Protein AF-A0A1W1BY67-F1 (afdb_monomer)

Mean predicted aligned error: 5.13 Å

Radius of gyration: 19.74 Å;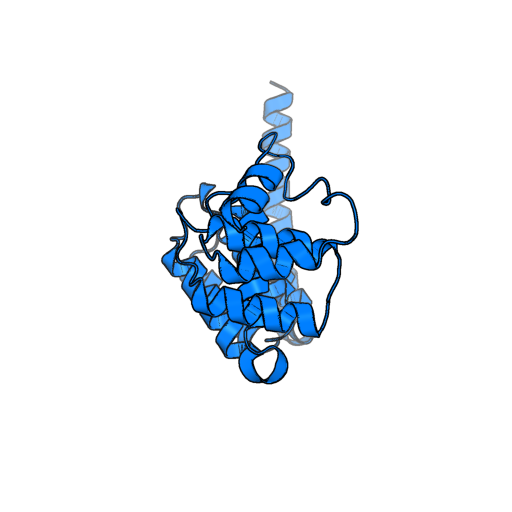 Cα contacts (8 Å, |Δi|>4): 201; chains: 1; bounding box: 55×32×52 Å

Foldseek 3Di:
DVVVVVVVVVLVVLLVVLVVVVVVLVVCVVPPVLDLVSLLSVLVSCQSVVPAPVVNVVSLVVSCVNCLPPLSSLLSNLLSQACVVVRHALVRLVVSLVSSCVSCCVPQNLLSSLVSLLSCCVRHQPLNSVPRHPRDVVSNVVNLVSCCVVPVDLVSLLSQLSVCLSNVVLASVQVSVVVNPDDRPCPPQVPDVCPNVVSVVSSD

Organism: NCBI:txid652676

Secondary structure (DSSP, 8-state):
-HHHHHHHHHHHHHHHHHHHHHHHHHHTHHHHTTSHHHHHHHHHHHHHTT--HHHHHHHHHHHHHH-TT-THHHHHHHHHS-GGGS-S-HHHHHHHHHHHHHHHHHHHTTHHHHHHHHHHIIIIIGGGTTTSS---HHHHHHHHHHHHHH---HHHHHHHHHHHHHTT-HHHHHHHHHT--SSPPHHHHTTSTTHHHHHHHHH-

pLDDT: mean 91.55, std 10.23, range [54.16, 98.75]

Nearest PDB structures (foldseek):
  4wnd-assembly1_A  TM=4.606E-01  e=2.952E+00  Homo sapiens
  4wne-assembly1_A  TM=4.833E-01  e=4.053E+00  Homo sapiens
  3sf4-assembly3_C  TM=5.138E-01  e=6.375E+00  Homo sapiens
  6hc2-assembly4_S  TM=4.078E-01  e=3.702E+00  Homo sapiens
  6zqd-assembly1_UF  TM=4.049E-01  e=9.583E+00  Saccharomyces cerevisiae S288C

Solvent-accessible surface area (backbone atoms only — not comparable to full-atom values): 11251 Å² total; per-residue (Å²): 112,71,67,60,57,54,52,53,56,52,53,54,49,49,56,49,52,49,49,53,51,48,53,54,54,59,75,43,34,90,69,46,60,80,38,71,61,44,50,34,51,50,38,52,40,37,46,78,69,63,55,53,67,69,64,48,48,54,53,50,52,53,39,43,73,75,40,46,81,50,61,62,47,61,54,34,49,52,68,52,50,44,54,94,72,72,75,48,53,50,66,57,54,39,52,52,38,51,50,44,23,65,60,27,34,91,83,42,48,34,20,51,34,23,53,48,51,52,51,40,20,73,76,69,38,46,96,35,37,80,74,74,46,62,73,55,62,78,53,31,53,51,3,47,53,50,38,40,73,79,49,74,40,71,67,52,39,48,46,51,21,51,50,23,45,70,67,66,36,46,66,60,19,37,55,34,53,71,69,58,90,60,83,76,55,68,71,78,46,63,89,41,94,55,50,56,60,50,44,54,64,69,33,106

Sequence (204 aa):
MLELTSAVNRLENFHKYMNEAYIYLKKHKEILDTHPMWYRLMLDISKGQKWDKKRFFSLLDEAILKYPYFEPIYYGALFHMHPKSASFSHAEIEIVAQKALKATKDKMNNSMYAKFYWVASQAIYKEKLFLDSNVKWEIMRKGIDDVLKDFPSQRNINYFAYYSCLAKDKNKTKELLSMIIKEPSKYPWIKNDNFYTKCVNWSK

Structure (mmCIF, N/CA/C/O backbone):
data_AF-A0A1W1BY67-F1
#
_entry.id   AF-A0A1W1BY67-F1
#
loop_
_atom_site.group_PDB
_atom_site.id
_atom_site.type_symbol
_atom_site.label_atom_id
_atom_site.label_alt_id
_atom_site.label_comp_id
_atom_site.label_asym_id
_atom_site.label_entity_id
_atom_site.label_seq_id
_atom_site.pdbx_PDB_ins_code
_atom_site.Cartn_x
_atom_site.Cartn_y
_atom_site.Cartn_z
_atom_site.occupancy
_atom_site.B_iso_or_equiv
_atom_site.auth_seq_id
_atom_site.auth_comp_id
_atom_site.auth_asym_id
_atom_site.auth_atom_id
_atom_site.pdbx_PDB_model_num
ATOM 1 N N . MET A 1 1 ? 38.109 17.049 0.863 1.00 57.06 1 MET A N 1
ATOM 2 C CA . MET A 1 1 ? 38.298 16.872 -0.598 1.00 57.06 1 MET A CA 1
ATOM 3 C C . MET A 1 1 ? 38.093 15.414 -1.024 1.00 57.06 1 MET A C 1
ATOM 5 O O . MET A 1 1 ? 37.245 15.185 -1.868 1.00 57.06 1 MET A O 1
ATOM 9 N N . LEU A 1 2 ? 38.746 14.431 -0.382 1.00 61.28 2 LEU A N 1
ATOM 10 C CA . LEU A 1 2 ? 38.593 12.986 -0.668 1.00 61.28 2 LEU A CA 1
ATOM 11 C C . LEU A 1 2 ? 37.154 12.432 -0.540 1.00 61.28 2 LEU A C 1
ATOM 13 O O . LEU A 1 2 ? 36.718 11.642 -1.376 1.00 61.28 2 LEU A O 1
ATOM 17 N N . GLU A 1 3 ? 36.384 12.860 0.465 1.00 61.84 3 GLU A N 1
ATOM 18 C CA . GLU A 1 3 ? 35.010 12.364 0.667 1.00 61.84 3 GLU A CA 1
ATOM 19 C C . GLU A 1 3 ? 34.036 12.806 -0.435 1.00 61.84 3 GLU A C 1
ATOM 21 O O . GLU A 1 3 ? 33.197 12.010 -0.866 1.00 61.84 3 GLU A O 1
ATOM 26 N N . LEU A 1 4 ? 34.194 14.035 -0.941 1.00 63.03 4 LEU A N 1
ATOM 27 C CA . LEU A 1 4 ? 33.384 14.591 -2.029 1.00 63.03 4 LEU A CA 1
ATOM 28 C C . LEU A 1 4 ? 33.652 13.851 -3.345 1.00 63.03 4 LEU A C 1
ATOM 30 O O . LEU A 1 4 ? 32.704 13.445 -4.013 1.00 63.03 4 LEU A O 1
ATOM 34 N N . THR A 1 5 ? 34.919 13.566 -3.662 1.00 67.00 5 THR A N 1
ATOM 35 C CA . THR A 1 5 ? 35.296 12.758 -4.834 1.00 67.00 5 THR A CA 1
ATOM 36 C C . THR A 1 5 ? 34.724 11.339 -4.746 1.00 67.00 5 THR A C 1
ATOM 38 O O . THR A 1 5 ? 34.221 10.803 -5.730 1.00 67.00 5 THR A O 1
ATOM 41 N N . SER A 1 6 ? 34.704 10.739 -3.547 1.00 75.44 6 SER A N 1
ATOM 42 C CA . SER A 1 6 ? 34.107 9.411 -3.344 1.00 75.44 6 SER A CA 1
ATOM 43 C C . SER A 1 6 ? 32.586 9.394 -3.562 1.00 75.44 6 SER A C 1
ATOM 45 O O . SER A 1 6 ? 32.045 8.413 -4.070 1.00 75.44 6 SER A O 1
ATOM 47 N N . ALA A 1 7 ? 31.881 10.464 -3.176 1.00 72.38 7 ALA A N 1
ATOM 48 C CA . ALA A 1 7 ? 30.429 10.565 -3.301 1.00 72.38 7 ALA A CA 1
ATOM 49 C C . ALA A 1 7 ? 29.989 10.789 -4.752 1.00 72.38 7 ALA A C 1
ATOM 51 O O . ALA A 1 7 ? 29.024 10.164 -5.194 1.00 72.38 7 ALA A O 1
ATOM 52 N N . VAL A 1 8 ? 30.728 11.616 -5.495 1.00 75.69 8 VAL A N 1
ATOM 53 C CA . VAL A 1 8 ? 30.507 11.845 -6.930 1.00 75.69 8 VAL A CA 1
ATOM 54 C C . VAL A 1 8 ? 30.692 10.542 -7.713 1.00 75.69 8 VAL A C 1
ATOM 56 O O . VAL A 1 8 ? 29.765 10.116 -8.400 1.00 75.69 8 VAL A O 1
ATOM 59 N N . ASN A 1 9 ? 31.793 9.816 -7.482 1.00 83.00 9 ASN A N 1
ATOM 60 C CA . ASN A 1 9 ? 32.040 8.523 -8.134 1.00 83.00 9 ASN A CA 1
ATOM 61 C C . ASN A 1 9 ? 30.946 7.480 -7.826 1.00 83.00 9 ASN A C 1
ATOM 63 O O . ASN A 1 9 ? 30.607 6.656 -8.674 1.00 83.00 9 ASN A O 1
ATOM 67 N N . ARG A 1 10 ? 30.357 7.495 -6.619 1.00 87.12 10 ARG A N 1
ATOM 68 C CA . ARG A 1 10 ? 29.233 6.602 -6.275 1.00 87.12 10 ARG A CA 1
ATOM 69 C C . ARG A 1 10 ? 27.964 6.935 -7.058 1.00 87.12 10 ARG A C 1
ATOM 71 O O . ARG A 1 10 ? 27.277 6.015 -7.496 1.00 87.12 10 ARG A O 1
ATOM 78 N N . LEU A 1 11 ? 27.646 8.218 -7.230 1.00 86.12 11 LEU A N 1
ATOM 79 C CA . LEU A 1 11 ? 26.453 8.650 -7.959 1.00 86.12 11 LEU A CA 1
ATOM 80 C C . LEU A 1 11 ? 26.572 8.371 -9.465 1.00 86.12 11 LEU A C 1
ATOM 82 O O . LEU A 1 11 ? 25.621 7.889 -10.078 1.00 86.12 11 LEU A O 1
ATOM 86 N N . GLU A 1 12 ? 27.746 8.608 -10.046 1.00 89.25 12 GLU A N 1
ATOM 87 C CA . GLU A 1 12 ? 28.029 8.276 -11.446 1.00 89.25 12 GLU A CA 1
ATOM 88 C C . GLU A 1 12 ? 27.917 6.770 -11.700 1.00 89.25 12 GLU A C 1
ATOM 90 O O . GLU A 1 12 ? 27.212 6.347 -12.619 1.00 89.25 12 GLU A O 1
ATOM 95 N N . ASN A 1 13 ? 28.518 5.950 -10.832 1.00 92.44 13 ASN A N 1
ATOM 96 C CA . ASN A 1 13 ? 28.394 4.495 -10.908 1.00 92.44 13 ASN A CA 1
ATOM 97 C C . ASN A 1 13 ? 26.941 4.033 -10.759 1.00 92.44 13 ASN A C 1
ATOM 99 O O . ASN A 1 13 ? 26.499 3.157 -11.501 1.00 92.44 13 ASN A O 1
ATOM 103 N N . PHE A 1 14 ? 26.171 4.639 -9.849 1.00 91.19 14 PHE A N 1
ATOM 104 C CA . PHE A 1 14 ? 24.744 4.355 -9.726 1.00 91.19 14 PHE A CA 1
ATOM 105 C C . PHE A 1 14 ? 24.020 4.608 -11.054 1.00 91.19 14 PHE A C 1
ATOM 107 O O . PHE A 1 14 ? 23.371 3.706 -11.577 1.00 91.19 14 PHE A O 1
ATOM 114 N N . HIS A 1 15 ? 24.167 5.794 -11.647 1.00 91.31 15 HIS A N 1
ATOM 115 C CA . HIS A 1 15 ? 23.503 6.115 -12.911 1.00 91.31 15 HIS A CA 1
ATOM 116 C C . HIS A 1 15 ? 23.943 5.207 -14.063 1.00 91.31 15 HIS A C 1
ATOM 118 O O . HIS A 1 15 ? 23.091 4.761 -14.838 1.00 91.31 15 HIS A O 1
ATOM 124 N N . LYS A 1 16 ? 25.237 4.876 -14.136 1.00 94.12 16 LYS A N 1
ATOM 125 C CA . LYS A 1 16 ? 25.784 3.928 -15.109 1.00 94.12 16 LYS A CA 1
ATOM 126 C C . LYS A 1 16 ? 25.102 2.563 -15.000 1.00 94.12 16 LYS A C 1
ATOM 128 O O . LYS A 1 16 ? 24.497 2.113 -15.972 1.00 94.12 16 LYS A O 1
ATOM 133 N N . TYR A 1 17 ? 25.119 1.941 -13.821 1.00 94.62 17 TYR A N 1
ATOM 134 C CA . TYR A 1 17 ? 24.552 0.601 -13.642 1.00 94.62 17 TYR A CA 1
ATOM 135 C C . TYR A 1 17 ? 23.027 0.578 -13.788 1.00 94.62 17 TYR A C 1
ATOM 137 O O . TYR A 1 17 ? 22.479 -0.374 -14.342 1.00 94.62 17 TYR A O 1
ATOM 145 N N . MET A 1 18 ? 22.328 1.646 -13.385 1.00 94.19 18 MET A N 1
ATOM 146 C CA . MET A 1 18 ? 20.890 1.781 -13.647 1.00 94.19 18 MET A CA 1
ATOM 147 C C . MET A 1 18 ? 20.583 1.808 -15.151 1.00 94.19 18 MET A C 1
ATOM 149 O O . MET A 1 18 ? 19.581 1.240 -15.589 1.00 94.19 18 MET A O 1
ATOM 153 N N . ASN A 1 19 ? 21.427 2.463 -15.953 1.00 96.00 19 ASN A N 1
ATOM 154 C CA . ASN A 1 19 ? 21.269 2.507 -17.403 1.00 96.00 19 ASN A CA 1
ATOM 155 C C . ASN A 1 19 ? 21.621 1.176 -18.081 1.00 96.00 19 ASN A C 1
ATOM 157 O O . ASN A 1 19 ? 20.871 0.722 -18.942 1.00 96.00 19 ASN A O 1
ATOM 161 N N . GLU A 1 20 ? 22.703 0.518 -17.666 1.00 96.81 20 GLU A N 1
ATOM 162 C CA . GLU A 1 20 ? 23.073 -0.810 -18.175 1.00 96.81 20 GLU A CA 1
ATOM 163 C C . GLU A 1 20 ? 21.976 -1.847 -17.892 1.00 96.81 20 GLU A C 1
ATOM 165 O O . GLU A 1 20 ? 21.551 -2.565 -18.801 1.00 96.81 20 GLU A O 1
ATOM 170 N N . ALA A 1 21 ? 21.433 -1.857 -16.669 1.00 96.62 21 ALA A N 1
ATOM 171 C CA . ALA A 1 21 ? 20.313 -2.719 -16.301 1.00 96.62 21 ALA A CA 1
ATOM 172 C C . ALA A 1 21 ? 19.063 -2.432 -17.150 1.00 96.62 21 ALA A C 1
ATOM 174 O O . ALA A 1 21 ? 18.429 -3.364 -17.648 1.00 96.62 21 ALA A O 1
ATOM 175 N N . TYR A 1 22 ? 18.727 -1.154 -17.371 1.00 97.31 22 TYR A N 1
ATOM 176 C CA . TYR A 1 22 ? 17.615 -0.763 -18.242 1.00 97.31 22 TYR A CA 1
ATOM 177 C C . TYR A 1 22 ? 17.791 -1.279 -19.672 1.00 97.31 22 TYR A C 1
ATOM 179 O O . TYR A 1 22 ? 16.862 -1.868 -20.228 1.00 97.31 22 TYR A O 1
ATOM 187 N N . ILE A 1 23 ? 18.972 -1.073 -20.264 1.00 97.88 23 ILE A N 1
ATOM 188 C CA . ILE A 1 23 ? 19.279 -1.516 -21.629 1.00 97.88 23 ILE A CA 1
ATOM 189 C C . ILE A 1 23 ? 19.141 -3.035 -21.728 1.00 97.88 23 ILE A C 1
ATOM 191 O O . ILE A 1 23 ? 18.468 -3.525 -22.635 1.00 97.88 23 ILE A O 1
ATOM 195 N N . TYR A 1 24 ? 19.718 -3.776 -20.779 1.00 97.31 24 TYR A N 1
ATOM 196 C CA . TYR A 1 24 ? 19.661 -5.234 -20.775 1.00 97.31 24 TYR A CA 1
ATOM 197 C C . TYR A 1 24 ? 18.226 -5.756 -20.641 1.00 97.31 24 TYR A C 1
ATOM 199 O O . TYR A 1 24 ? 17.790 -6.579 -21.448 1.00 97.31 24 TYR A O 1
ATOM 207 N N . LEU A 1 25 ? 17.472 -5.258 -19.656 1.00 96.75 25 LEU A N 1
ATOM 208 C CA . LEU A 1 25 ? 16.099 -5.701 -19.404 1.00 96.75 25 LEU A CA 1
ATOM 209 C C . LEU A 1 25 ? 15.163 -5.339 -20.554 1.00 96.75 25 LEU A C 1
ATOM 211 O O . LEU A 1 25 ? 14.292 -6.134 -20.899 1.00 96.75 25 LEU A O 1
ATOM 215 N N . LYS A 1 26 ? 15.345 -4.166 -21.170 1.00 96.75 26 LYS A N 1
ATOM 216 C CA . LYS A 1 26 ? 14.547 -3.750 -22.325 1.00 96.75 26 LYS A CA 1
ATOM 217 C C . LYS A 1 26 ? 14.870 -4.571 -23.569 1.00 96.75 26 LYS A C 1
ATOM 219 O O . LYS A 1 26 ? 13.943 -4.982 -24.258 1.00 96.75 26 LYS A O 1
ATOM 224 N N . LYS A 1 27 ? 16.155 -4.828 -23.842 1.00 97.44 27 LYS A N 1
ATOM 225 C CA . LYS A 1 27 ? 16.594 -5.635 -24.991 1.00 97.44 27 LYS A CA 1
ATOM 226 C C . LYS A 1 27 ? 15.991 -7.042 -24.966 1.00 97.44 27 LYS A C 1
ATOM 228 O O . LYS A 1 27 ? 15.664 -7.571 -26.018 1.00 97.44 27 LYS A O 1
ATOM 233 N N . HIS A 1 28 ? 15.818 -7.621 -23.780 1.00 96.81 28 HIS A N 1
ATOM 234 C CA . HIS A 1 28 ? 15.304 -8.983 -23.605 1.00 96.81 28 HIS A CA 1
ATOM 235 C C . HIS A 1 28 ? 13.863 -9.019 -23.075 1.00 96.81 28 HIS A C 1
ATOM 237 O O . HIS A 1 28 ? 13.459 -10.011 -22.468 1.00 96.81 28 HIS A O 1
ATOM 243 N N . LYS A 1 29 ? 13.085 -7.944 -23.273 1.00 95.88 29 LYS A N 1
ATOM 244 C CA . LYS A 1 29 ? 11.723 -7.824 -22.731 1.00 95.88 29 LYS A CA 1
ATOM 245 C C . LYS A 1 29 ? 10.839 -9.014 -23.107 1.00 95.88 29 LYS A C 1
ATOM 247 O O . LYS A 1 29 ? 10.208 -9.564 -22.218 1.00 95.88 29 LYS A O 1
ATOM 252 N N . GLU A 1 30 ? 10.840 -9.424 -24.375 1.00 94.62 30 GLU A N 1
ATOM 253 C CA . GLU A 1 30 ? 9.967 -10.493 -24.896 1.00 94.62 30 GLU A CA 1
ATOM 254 C C . GLU A 1 30 ? 10.118 -11.824 -24.149 1.00 94.62 30 GLU A C 1
ATOM 256 O O . GLU A 1 30 ? 9.155 -12.568 -23.997 1.00 94.62 30 GLU A O 1
ATOM 261 N N . ILE A 1 31 ? 11.323 -12.113 -23.654 1.00 95.31 31 ILE A N 1
ATOM 262 C CA . ILE A 1 31 ? 11.603 -13.327 -22.885 1.00 95.31 31 ILE A CA 1
ATOM 263 C C . ILE A 1 31 ? 11.352 -13.067 -21.397 1.00 95.31 31 ILE A C 1
ATOM 265 O O . ILE A 1 31 ? 10.710 -13.864 -20.716 1.00 95.31 31 ILE A O 1
ATOM 269 N N . LEU A 1 32 ? 11.858 -11.950 -20.869 1.00 94.25 32 LEU A N 1
ATOM 270 C CA . LEU A 1 32 ? 11.908 -11.714 -19.427 1.00 94.25 32 LEU A CA 1
ATOM 271 C C . LEU A 1 32 ? 10.581 -11.234 -18.829 1.00 94.25 32 LEU A C 1
ATOM 273 O O . LEU A 1 32 ? 10.317 -11.487 -17.654 1.00 94.25 32 LEU A O 1
ATOM 277 N N . ASP A 1 33 ? 9.731 -10.560 -19.603 1.00 93.75 33 ASP A N 1
ATOM 278 C CA . ASP A 1 33 ? 8.461 -10.024 -19.108 1.00 93.75 33 ASP A CA 1
ATOM 279 C C . ASP A 1 33 ? 7.371 -11.096 -18.932 1.00 93.75 33 ASP A C 1
ATOM 281 O O . ASP A 1 33 ? 6.264 -10.795 -18.473 1.00 93.75 33 ASP A O 1
ATOM 285 N N . THR A 1 34 ? 7.689 -12.353 -19.255 1.00 95.94 34 THR A N 1
ATOM 286 C CA . THR A 1 34 ? 6.933 -13.557 -18.874 1.00 95.94 34 THR A CA 1
ATOM 287 C C . THR A 1 34 ? 7.038 -13.863 -17.374 1.00 95.94 34 THR A C 1
ATOM 289 O O . THR A 1 34 ? 6.234 -14.626 -16.843 1.00 95.94 34 THR A O 1
ATOM 292 N N . HIS A 1 35 ? 7.973 -13.219 -16.662 1.00 96.75 35 HIS A N 1
ATOM 293 C CA . HIS A 1 35 ? 8.057 -13.254 -15.207 1.00 96.75 35 HIS A CA 1
ATOM 294 C C . HIS A 1 35 ? 7.706 -11.877 -14.616 1.00 96.75 35 HIS A C 1
ATOM 296 O O . HIS A 1 35 ? 8.300 -10.864 -15.002 1.00 96.75 35 HIS A O 1
ATOM 302 N N . PRO A 1 36 ? 6.843 -11.787 -13.584 1.00 97.62 36 PRO A N 1
ATOM 303 C CA . PRO A 1 36 ? 6.442 -10.503 -12.989 1.00 97.62 36 PRO A CA 1
ATOM 304 C C . PRO A 1 36 ? 7.589 -9.703 -12.343 1.00 97.62 36 PRO A C 1
ATOM 306 O O . PRO A 1 36 ? 7.465 -8.504 -12.083 1.00 97.62 36 PRO A O 1
ATOM 309 N N . MET A 1 37 ? 8.735 -10.350 -12.114 1.00 96.12 37 MET A N 1
ATOM 310 C CA . MET A 1 37 ? 9.912 -9.711 -11.526 1.00 96.12 37 MET A CA 1
ATOM 311 C C . MET A 1 37 ? 10.558 -8.729 -12.492 1.00 96.12 37 MET A C 1
ATOM 313 O O . MET A 1 37 ? 11.136 -7.746 -12.037 1.00 96.12 37 MET A O 1
ATOM 317 N N . TRP A 1 38 ? 10.403 -8.929 -13.803 1.00 97.62 38 TRP A N 1
ATOM 318 C CA . TRP A 1 38 ? 10.849 -7.950 -14.785 1.00 97.62 38 TRP A CA 1
ATOM 319 C C . TRP A 1 38 ? 10.170 -6.597 -14.550 1.00 97.62 38 TRP A C 1
ATOM 321 O O . TRP A 1 38 ? 10.856 -5.587 -14.415 1.00 97.62 38 TRP A O 1
ATOM 331 N N . TYR A 1 39 ? 8.844 -6.569 -14.371 1.00 97.69 39 TYR A N 1
ATOM 332 C CA . TYR A 1 39 ? 8.117 -5.326 -14.083 1.00 97.69 39 TYR A CA 1
ATOM 333 C C . TYR A 1 39 ? 8.532 -4.718 -12.743 1.00 97.69 39 TYR A C 1
ATOM 335 O O . TYR A 1 39 ? 8.762 -3.512 -12.660 1.00 97.69 39 TYR A O 1
ATOM 343 N N . ARG A 1 40 ? 8.699 -5.545 -11.701 1.00 95.81 40 ARG A N 1
ATOM 344 C CA . ARG A 1 40 ? 9.196 -5.085 -10.396 1.00 95.81 40 ARG A CA 1
ATOM 345 C C . ARG A 1 40 ? 10.557 -4.395 -10.515 1.00 95.81 40 ARG A C 1
ATOM 347 O O . ARG A 1 40 ? 10.721 -3.327 -9.928 1.00 95.81 40 ARG A O 1
ATOM 354 N N . LEU A 1 41 ? 11.499 -4.970 -11.264 1.00 95.44 41 LEU A N 1
ATOM 355 C CA . LEU A 1 41 ? 12.826 -4.388 -11.496 1.00 95.44 41 LEU A CA 1
ATOM 356 C C . LEU A 1 41 ? 12.740 -3.115 -12.341 1.00 95.44 41 LEU A C 1
ATOM 358 O O . LEU A 1 41 ? 13.392 -2.119 -12.037 1.00 95.44 41 LEU A O 1
ATOM 362 N N . MET A 1 42 ? 11.886 -3.105 -13.363 1.00 96.44 42 MET A N 1
ATOM 363 C CA . MET A 1 42 ? 11.684 -1.931 -14.209 1.00 96.44 42 MET A CA 1
ATOM 364 C C . MET A 1 42 ? 11.074 -0.746 -13.438 1.00 96.44 42 MET A C 1
ATOM 366 O O . MET A 1 42 ? 11.408 0.398 -13.740 1.00 96.44 42 MET A O 1
ATOM 370 N N . LEU A 1 43 ? 10.256 -0.992 -12.406 1.00 94.38 43 LEU A N 1
ATOM 371 C CA . LEU A 1 43 ? 9.757 0.044 -11.486 1.00 94.38 43 LEU A CA 1
ATOM 372 C C . LEU A 1 43 ? 10.853 0.581 -10.538 1.00 94.38 43 LEU A C 1
ATOM 374 O O . LEU A 1 43 ? 10.847 1.763 -10.191 1.00 94.38 43 LEU A O 1
ATOM 378 N N . ASP A 1 44 ? 11.834 -0.240 -10.143 1.00 91.75 44 ASP A N 1
ATOM 379 C CA . ASP A 1 44 ? 13.026 0.268 -9.439 1.00 91.75 44 ASP A CA 1
ATOM 380 C C . ASP A 1 44 ? 13.890 1.120 -10.377 1.00 91.75 44 ASP A C 1
ATOM 382 O O . ASP A 1 44 ? 14.387 2.185 -9.994 1.00 91.75 44 ASP A O 1
ATOM 386 N N . ILE A 1 45 ? 14.011 0.697 -11.638 1.00 93.44 45 ILE A N 1
ATOM 387 C CA . ILE A 1 45 ? 14.715 1.449 -12.677 1.00 93.44 45 ILE A CA 1
ATOM 388 C C . ILE A 1 45 ? 14.059 2.787 -12.952 1.00 93.44 45 ILE A C 1
ATOM 390 O O . ILE A 1 45 ? 14.762 3.799 -12.996 1.00 93.44 45 ILE A O 1
ATOM 394 N N . SER A 1 46 ? 12.732 2.831 -13.061 1.00 92.12 46 SER A N 1
ATOM 395 C CA . SER A 1 46 ? 12.018 4.088 -13.275 1.00 92.12 46 SER A CA 1
ATOM 396 C C . SER A 1 46 ? 12.294 5.090 -12.153 1.00 92.12 46 SER A C 1
ATOM 398 O O . SER A 1 46 ? 12.432 6.283 -12.419 1.00 92.12 46 SER A O 1
ATOM 400 N N . LYS A 1 47 ? 12.443 4.618 -10.905 1.00 88.12 47 LYS A N 1
ATOM 401 C CA . LYS A 1 47 ? 12.842 5.444 -9.758 1.00 88.12 47 LYS A CA 1
ATOM 402 C C . LYS A 1 47 ? 14.271 5.957 -9.886 1.00 88.12 47 LYS A C 1
ATOM 404 O O . LYS A 1 47 ? 14.482 7.163 -9.781 1.00 88.12 47 LYS A O 1
ATOM 409 N N . GLY A 1 48 ? 15.242 5.075 -10.120 1.00 88.38 48 GLY A N 1
ATOM 410 C CA . GLY A 1 48 ? 16.651 5.476 -10.215 1.00 88.38 48 GLY A CA 1
ATOM 411 C C . GLY A 1 48 ? 16.949 6.390 -11.408 1.00 88.38 48 GLY A C 1
ATOM 412 O O . GLY A 1 48 ? 17.788 7.282 -11.303 1.00 88.38 48 GLY A O 1
ATOM 413 N N . GLN A 1 49 ? 16.219 6.220 -12.512 1.00 90.19 49 GLN A N 1
ATOM 414 C CA . GLN A 1 49 ? 16.318 7.056 -13.711 1.00 90.19 49 GLN A CA 1
ATOM 415 C C . GLN A 1 49 ? 15.377 8.270 -13.704 1.00 90.19 49 GLN A C 1
ATOM 417 O O . GLN A 1 49 ? 15.361 9.012 -14.682 1.00 90.19 49 GLN A O 1
ATOM 422 N N . LYS A 1 50 ? 14.593 8.476 -12.634 1.00 88.50 50 LYS A N 1
ATOM 423 C CA . LYS A 1 50 ? 13.646 9.597 -12.499 1.00 88.50 50 LYS A CA 1
ATOM 424 C C . LYS A 1 50 ? 12.717 9.741 -13.715 1.00 88.50 50 LYS A C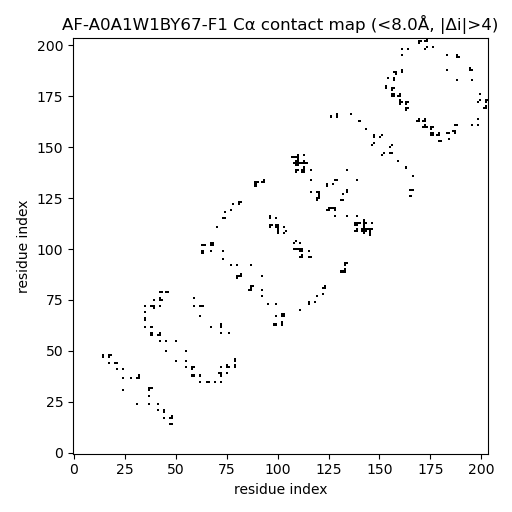 1
ATOM 426 O O . LYS A 1 50 ? 12.583 10.828 -14.271 1.00 88.50 50 LYS A O 1
ATOM 431 N N . TRP A 1 51 ? 12.111 8.637 -14.156 1.00 90.88 51 TRP A N 1
ATOM 432 C CA . TRP A 1 51 ? 11.155 8.675 -15.266 1.00 90.88 51 TRP A CA 1
ATOM 433 C C . TRP A 1 51 ? 10.023 9.663 -14.990 1.00 90.88 51 TRP A C 1
ATOM 435 O O . TRP A 1 51 ? 9.586 9.825 -13.850 1.00 90.88 51 TRP A O 1
ATOM 445 N N . ASP A 1 52 ? 9.511 10.277 -16.054 1.00 91.25 52 ASP A N 1
ATOM 446 C CA . ASP A 1 52 ? 8.291 11.063 -15.972 1.00 91.25 52 ASP A CA 1
ATOM 447 C C . ASP A 1 52 ? 7.072 10.174 -15.660 1.00 91.25 52 ASP A C 1
ATOM 449 O O . ASP A 1 52 ? 7.065 8.952 -15.860 1.00 91.25 52 ASP A O 1
ATOM 453 N N . LYS A 1 53 ? 6.002 10.820 -15.191 1.00 91.62 53 LYS A N 1
ATOM 454 C CA . LYS A 1 53 ? 4.769 10.150 -14.768 1.00 91.62 53 LYS A CA 1
ATOM 455 C C . LYS A 1 53 ? 4.126 9.322 -15.870 1.00 91.62 53 LYS A C 1
ATOM 457 O O . LYS A 1 53 ? 3.639 8.233 -15.586 1.00 91.62 53 LYS A O 1
ATOM 462 N N . LYS A 1 54 ? 4.106 9.818 -17.112 1.00 94.25 54 LYS A N 1
ATOM 463 C CA . LYS A 1 54 ? 3.448 9.129 -18.230 1.00 94.25 54 LYS A CA 1
ATOM 464 C C . LYS A 1 54 ? 4.147 7.803 -18.491 1.00 94.25 54 LYS A C 1
ATOM 466 O O . LYS A 1 54 ? 3.494 6.766 -18.581 1.00 94.25 54 LYS A O 1
ATOM 471 N N . ARG A 1 55 ? 5.478 7.826 -18.550 1.00 95.06 55 ARG A N 1
ATOM 472 C CA . ARG A 1 55 ? 6.287 6.624 -18.751 1.00 95.06 55 ARG A CA 1
ATOM 473 C C . ARG A 1 55 ? 6.172 5.645 -17.577 1.00 95.06 55 ARG A C 1
ATOM 475 O O . ARG A 1 55 ? 6.057 4.444 -17.805 1.00 95.06 55 ARG A O 1
ATOM 482 N N . PHE A 1 56 ? 6.165 6.144 -16.340 1.00 94.88 56 PHE A N 1
ATOM 483 C CA . PHE A 1 56 ? 5.954 5.324 -15.143 1.00 94.88 56 PHE A CA 1
ATOM 484 C C . PHE A 1 56 ? 4.578 4.642 -15.134 1.00 94.88 56 PHE A C 1
ATOM 486 O O . PHE A 1 56 ? 4.505 3.423 -14.987 1.00 94.88 56 PHE A O 1
ATOM 493 N N . PHE A 1 57 ? 3.495 5.400 -15.339 1.00 96.06 57 PHE A N 1
ATOM 494 C CA . PHE A 1 57 ? 2.141 4.845 -15.337 1.00 96.06 57 PHE A CA 1
ATOM 495 C C . PHE A 1 57 ? 1.906 3.877 -16.495 1.00 96.06 57 PHE A C 1
ATOM 497 O O . PHE A 1 57 ? 1.240 2.872 -16.288 1.00 96.06 57 PHE A O 1
ATOM 504 N N . SER A 1 58 ? 2.505 4.110 -17.667 1.00 97.56 58 SER A N 1
ATOM 505 C CA . SER A 1 58 ? 2.430 3.155 -18.778 1.00 97.56 58 SER A CA 1
ATOM 506 C C . SER A 1 58 ? 3.018 1.789 -18.406 1.00 97.56 58 SER A C 1
ATOM 508 O O . SER A 1 58 ? 2.401 0.770 -18.698 1.00 97.56 58 SER A O 1
ATOM 510 N N . LEU A 1 59 ? 4.185 1.758 -17.748 1.00 97.56 59 LEU A N 1
ATOM 511 C CA . LEU A 1 59 ? 4.798 0.508 -17.282 1.00 97.56 59 LEU A CA 1
ATOM 512 C C . LEU A 1 59 ? 3.960 -0.151 -16.180 1.00 97.56 59 LEU A C 1
ATOM 514 O O . LEU A 1 59 ? 3.801 -1.370 -16.170 1.00 97.56 59 LEU A O 1
ATOM 518 N N . LEU A 1 60 ? 3.449 0.646 -15.239 1.00 98.06 60 LEU A N 1
ATOM 519 C CA . LEU A 1 60 ? 2.628 0.147 -14.140 1.00 98.06 60 LEU A CA 1
ATOM 520 C C . LEU A 1 60 ? 1.320 -0.470 -14.648 1.00 98.06 60 LEU A C 1
ATOM 522 O O . LEU A 1 60 ? 0.940 -1.542 -14.190 1.00 98.06 60 LEU A O 1
ATOM 526 N N . ASP A 1 61 ? 0.657 0.171 -15.607 1.00 98.50 61 ASP A N 1
ATOM 527 C CA . ASP A 1 61 ? -0.604 -0.317 -16.168 1.00 98.50 61 ASP A CA 1
ATOM 528 C C . ASP A 1 61 ? -0.407 -1.620 -16.941 1.00 98.50 61 ASP A C 1
ATOM 530 O O . ASP A 1 61 ? -1.194 -2.553 -16.786 1.00 98.50 61 ASP A O 1
ATOM 534 N N . GLU A 1 62 ? 0.693 -1.730 -17.685 1.00 98.19 62 GLU A N 1
ATOM 535 C CA . GLU A 1 62 ? 1.094 -2.979 -18.327 1.00 98.19 62 GLU A CA 1
ATOM 536 C C . GLU A 1 62 ? 1.348 -4.096 -17.296 1.00 98.19 62 GLU A C 1
ATOM 538 O O . GLU A 1 62 ? 0.866 -5.219 -17.451 1.00 98.19 62 GLU A O 1
ATOM 543 N N . ALA A 1 63 ? 2.055 -3.778 -16.205 1.00 98.25 63 ALA A N 1
ATOM 544 C CA . ALA A 1 63 ? 2.363 -4.722 -15.134 1.00 98.25 63 ALA A CA 1
ATOM 545 C C . ALA A 1 63 ? 1.098 -5.238 -14.431 1.00 98.25 63 ALA A C 1
ATOM 547 O O . ALA A 1 63 ? 0.962 -6.440 -14.204 1.00 98.25 63 ALA A O 1
ATOM 548 N N . ILE A 1 64 ? 0.171 -4.333 -14.100 1.00 98.44 64 ILE A N 1
ATOM 549 C CA . ILE A 1 64 ? -1.101 -4.655 -13.440 1.00 98.44 64 ILE A CA 1
ATOM 550 C C . ILE A 1 64 ? -1.976 -5.512 -14.353 1.00 98.44 64 ILE A C 1
ATOM 552 O O . ILE A 1 64 ? -2.592 -6.462 -13.879 1.00 98.44 64 ILE 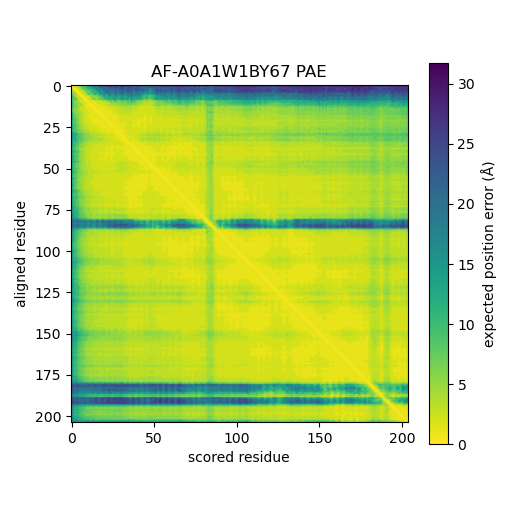A O 1
ATOM 556 N N . LEU A 1 65 ? -2.016 -5.204 -15.652 1.00 98.12 65 LEU A N 1
ATOM 557 C CA . LEU A 1 65 ? -2.785 -5.983 -16.618 1.00 98.12 65 LEU A CA 1
ATOM 558 C C . LEU A 1 65 ? -2.261 -7.421 -16.732 1.00 98.12 65 LEU A C 1
ATOM 560 O O . LEU A 1 65 ? -3.053 -8.358 -16.783 1.00 98.12 65 LEU A O 1
ATOM 564 N N . LYS A 1 66 ? -0.934 -7.600 -16.760 1.00 98.06 66 LYS A N 1
ATOM 565 C CA . LYS A 1 66 ? -0.308 -8.913 -16.968 1.00 98.06 66 LYS A CA 1
ATOM 566 C C . LYS A 1 66 ? -0.225 -9.753 -15.690 1.00 98.06 66 LYS A C 1
ATOM 568 O O . LYS A 1 66 ? -0.406 -10.966 -15.743 1.00 98.06 66 LYS A O 1
ATOM 573 N N . TYR A 1 67 ? 0.028 -9.121 -14.542 1.00 98.44 67 TYR A N 1
ATOM 574 C CA . TYR A 1 67 ? 0.243 -9.797 -13.257 1.00 98.44 67 TYR A CA 1
ATOM 575 C C . TYR A 1 67 ? -0.514 -9.124 -12.103 1.00 98.44 67 TYR A C 1
ATOM 577 O O . TYR A 1 67 ? 0.105 -8.679 -11.130 1.00 98.44 67 TYR A O 1
ATOM 585 N N . PRO A 1 68 ? -1.856 -9.085 -12.154 1.00 98.25 68 PRO A N 1
ATOM 586 C CA . PRO A 1 68 ? -2.658 -8.329 -11.195 1.00 98.25 68 PRO A CA 1
ATOM 587 C C . PRO A 1 68 ? -2.457 -8.771 -9.740 1.00 98.25 68 PRO A C 1
ATOM 589 O O . PRO A 1 68 ? -2.531 -7.934 -8.847 1.00 98.25 68 PRO A O 1
ATOM 592 N N . TYR A 1 69 ? -2.155 -10.047 -9.481 1.00 98.00 69 TYR A N 1
ATOM 593 C CA . TYR A 1 69 ? -1.987 -10.585 -8.120 1.00 98.00 69 TYR A CA 1
ATOM 594 C C . TYR A 1 69 ? -0.541 -10.571 -7.610 1.00 98.00 69 TYR A C 1
ATOM 596 O O . TYR A 1 69 ? -0.281 -11.005 -6.488 1.00 98.00 69 TYR A O 1
ATOM 604 N N . PHE A 1 70 ? 0.422 -10.095 -8.405 1.00 98.00 70 PHE A N 1
ATOM 605 C CA . PHE A 1 70 ? 1.805 -10.006 -7.951 1.00 98.00 70 PHE A CA 1
ATOM 606 C C . PHE A 1 70 ? 2.014 -8.717 -7.150 1.00 98.00 70 PHE A C 1
ATOM 608 O O . PHE A 1 70 ? 2.445 -7.687 -7.672 1.00 98.00 70 PHE A O 1
ATOM 615 N N . GLU A 1 71 ? 1.707 -8.790 -5.851 1.00 96.88 71 GLU A N 1
ATOM 616 C CA . GLU A 1 71 ? 1.733 -7.657 -4.915 1.00 96.88 71 GLU A CA 1
ATOM 617 C C . GLU A 1 71 ? 2.981 -6.747 -5.007 1.00 96.88 71 GLU A C 1
ATOM 619 O O . GLU A 1 71 ? 2.822 -5.522 -4.929 1.00 96.88 71 GLU A O 1
ATOM 624 N N . PRO A 1 72 ? 4.212 -7.267 -5.227 1.00 96.81 72 PRO A N 1
ATOM 625 C CA . PRO A 1 72 ? 5.400 -6.422 -5.323 1.00 96.81 72 PRO A CA 1
ATOM 626 C C . PRO A 1 72 ? 5.351 -5.339 -6.413 1.00 96.81 72 PRO A C 1
ATOM 628 O O . PRO A 1 72 ? 6.053 -4.338 -6.269 1.00 96.81 72 PRO A O 1
ATOM 631 N N . ILE A 1 73 ? 4.534 -5.478 -7.466 1.00 97.62 73 ILE A N 1
ATOM 632 C CA . ILE A 1 73 ? 4.325 -4.412 -8.469 1.00 97.62 73 ILE A CA 1
ATOM 633 C C . ILE A 1 73 ? 3.770 -3.148 -7.805 1.00 97.62 73 ILE A C 1
ATOM 635 O O . ILE A 1 73 ? 4.311 -2.055 -7.982 1.00 97.62 73 ILE A O 1
ATOM 639 N N . TYR A 1 74 ? 2.735 -3.292 -6.980 1.00 96.75 74 TYR A N 1
ATOM 640 C CA . TYR A 1 74 ? 2.082 -2.160 -6.327 1.00 96.75 74 TYR A CA 1
ATOM 641 C C . TYR A 1 74 ? 2.967 -1.535 -5.248 1.00 96.75 74 TYR A C 1
ATOM 643 O O . TYR A 1 74 ? 3.017 -0.312 -5.115 1.00 96.75 74 TYR A O 1
ATOM 651 N N . TYR A 1 75 ? 3.714 -2.355 -4.504 1.00 91.94 75 TYR A N 1
ATOM 652 C CA . TYR A 1 75 ? 4.655 -1.854 -3.498 1.00 91.94 75 TYR A CA 1
ATOM 653 C C . TYR A 1 75 ? 5.839 -1.126 -4.148 1.00 91.94 75 TYR A C 1
ATOM 655 O O . TYR A 1 75 ? 6.236 -0.060 -3.681 1.00 91.94 75 TYR A O 1
ATOM 663 N N . GLY A 1 76 ? 6.360 -1.645 -5.266 1.00 90.50 76 GLY A N 1
ATOM 664 C CA . GLY A 1 76 ? 7.376 -0.966 -6.074 1.00 90.50 76 GLY A CA 1
ATOM 665 C C . GLY A 1 76 ? 6.896 0.397 -6.579 1.00 90.50 76 GLY A C 1
ATOM 666 O O . GLY A 1 76 ? 7.609 1.392 -6.434 1.00 90.50 76 GLY A O 1
ATOM 667 N N . ALA A 1 77 ? 5.658 0.467 -7.080 1.00 92.81 77 ALA A N 1
ATOM 668 C CA . ALA A 1 77 ? 5.031 1.725 -7.481 1.00 92.81 77 ALA A CA 1
ATOM 669 C C . ALA A 1 77 ? 4.961 2.727 -6.318 1.00 92.81 77 ALA A C 1
ATOM 671 O O . ALA A 1 77 ? 5.408 3.865 -6.445 1.00 92.81 77 ALA A O 1
ATOM 672 N N . LEU A 1 78 ? 4.494 2.290 -5.150 1.00 90.62 78 LEU A N 1
ATOM 673 C CA . LEU A 1 78 ? 4.412 3.127 -3.955 1.00 90.62 78 LEU A CA 1
ATOM 674 C C . LEU A 1 78 ? 5.787 3.671 -3.514 1.00 90.62 78 LEU A C 1
ATOM 676 O O . LEU A 1 78 ? 5.904 4.841 -3.151 1.00 90.62 78 LEU A O 1
ATOM 680 N N . PHE A 1 79 ? 6.850 2.861 -3.591 1.00 84.75 79 PHE A N 1
ATOM 681 C CA . PHE A 1 79 ? 8.214 3.302 -3.271 1.00 84.75 79 PHE A CA 1
ATOM 682 C C . PHE A 1 79 ? 8.805 4.287 -4.288 1.00 84.75 79 PHE A C 1
ATOM 684 O O . PHE A 1 79 ? 9.718 5.044 -3.930 1.00 84.75 79 PHE A O 1
ATOM 691 N N . HIS A 1 80 ? 8.325 4.277 -5.535 1.00 86.31 80 HIS A N 1
ATOM 692 C CA . HIS A 1 80 ? 8.623 5.302 -6.538 1.00 86.31 80 HIS A CA 1
ATOM 693 C C . HIS A 1 80 ? 7.872 6.606 -6.230 1.00 86.31 80 HIS A C 1
ATOM 695 O O . HIS A 1 80 ? 8.453 7.687 -6.293 1.00 86.31 80 HIS A O 1
ATOM 701 N N . MET A 1 81 ? 6.614 6.500 -5.800 1.00 86.56 81 MET A N 1
ATOM 702 C CA . MET A 1 81 ? 5.711 7.626 -5.531 1.00 86.56 81 MET A CA 1
ATOM 703 C C . MET A 1 81 ? 5.947 8.330 -4.183 1.00 86.56 81 MET A C 1
ATOM 705 O O . MET A 1 81 ? 5.085 9.062 -3.700 1.00 86.56 81 MET A O 1
ATOM 709 N N . HIS A 1 82 ? 7.106 8.133 -3.550 1.00 74.81 82 HIS A N 1
ATOM 710 C CA . HIS A 1 82 ? 7.381 8.691 -2.229 1.00 74.81 82 HIS A CA 1
ATOM 711 C C . HIS A 1 82 ? 7.405 10.248 -2.261 1.00 74.81 82 HIS A C 1
ATOM 713 O O . HIS A 1 82 ? 8.252 10.821 -2.948 1.00 74.81 82 HIS A O 1
ATOM 719 N N . PRO A 1 83 ? 6.587 10.967 -1.459 1.00 58.81 83 PRO A N 1
ATOM 720 C CA . PRO A 1 83 ? 6.332 12.412 -1.613 1.00 58.81 83 PRO A CA 1
ATOM 721 C C . PRO A 1 83 ? 7.512 13.355 -1.366 1.00 58.81 83 PRO A C 1
ATOM 723 O O . PRO A 1 83 ? 7.438 14.527 -1.713 1.00 58.81 83 PRO A O 1
ATOM 726 N N . LYS A 1 84 ? 8.615 12.881 -0.773 1.00 58.66 84 LYS A N 1
ATOM 727 C CA . LYS A 1 84 ? 9.823 13.700 -0.532 1.00 58.66 84 LYS A CA 1
ATOM 728 C C . LYS A 1 84 ? 10.455 14.276 -1.810 1.00 58.66 84 LYS A C 1
ATOM 730 O O . LYS A 1 84 ? 11.275 15.176 -1.700 1.00 58.66 84 LYS A O 1
ATOM 735 N N . SER A 1 85 ? 10.083 13.790 -2.995 1.00 54.16 85 SER A N 1
ATOM 736 C CA . SER A 1 85 ? 10.464 14.383 -4.285 1.00 54.16 85 SER A CA 1
ATOM 737 C C . SER A 1 85 ? 9.418 15.351 -4.864 1.00 54.16 85 SER A C 1
ATOM 739 O O . SER A 1 85 ? 9.559 15.758 -6.014 1.00 54.16 85 SER A O 1
ATOM 741 N N . ALA A 1 86 ? 8.344 15.667 -4.122 1.00 56.22 86 ALA A N 1
ATOM 742 C CA . ALA A 1 86 ? 7.187 16.475 -4.540 1.00 56.22 86 ALA A CA 1
ATOM 743 C C . ALA A 1 86 ? 6.544 16.057 -5.882 1.00 56.22 86 ALA A C 1
ATOM 745 O O . ALA A 1 86 ? 5.764 16.803 -6.466 1.00 56.22 86 ALA A O 1
ATOM 746 N N . SER A 1 87 ? 6.865 14.862 -6.392 1.00 75.06 87 SER A N 1
ATOM 747 C CA . SER A 1 87 ? 6.517 14.483 -7.762 1.00 75.06 87 SER A CA 1
ATOM 748 C C . SER A 1 87 ? 5.120 13.878 -7.862 1.00 75.06 87 SER A C 1
ATOM 750 O O . SER A 1 87 ? 4.466 14.090 -8.871 1.00 75.06 87 SER A O 1
ATOM 752 N N . PHE A 1 88 ? 4.624 13.176 -6.838 1.00 88.19 88 PHE A N 1
ATOM 753 C CA . PHE A 1 88 ? 3.305 12.531 -6.858 1.00 88.19 88 PHE A CA 1
ATOM 754 C C . PHE A 1 88 ? 2.389 13.080 -5.763 1.00 88.19 88 PHE A C 1
ATOM 756 O O . PHE A 1 88 ? 2.803 13.270 -4.621 1.00 88.19 88 PHE A O 1
ATOM 763 N N . SER A 1 89 ? 1.132 13.313 -6.127 1.00 91.62 89 SER A N 1
ATOM 764 C CA . SER A 1 89 ? 0.059 13.759 -5.242 1.00 91.62 89 SER A CA 1
ATOM 765 C C . SER A 1 89 ? -0.605 12.588 -4.507 1.00 91.62 89 SER A C 1
ATOM 767 O O . SER A 1 89 ? -0.564 11.438 -4.952 1.00 91.62 89 SER A O 1
ATOM 769 N N . HIS A 1 90 ? -1.306 12.882 -3.408 1.00 92.56 90 HIS A N 1
ATOM 770 C CA . HIS A 1 90 ? -2.143 11.896 -2.708 1.00 92.56 90 HIS A CA 1
ATOM 771 C C . HIS A 1 90 ? -3.235 11.306 -3.616 1.00 92.56 90 HIS A C 1
ATOM 773 O O . HIS A 1 90 ? -3.582 10.134 -3.480 1.00 92.56 90 HIS A O 1
ATOM 779 N N . ALA A 1 91 ? -3.739 12.092 -4.575 1.00 94.50 91 ALA A N 1
ATOM 780 C CA . ALA A 1 91 ? -4.700 11.629 -5.571 1.00 94.50 91 ALA A CA 1
ATOM 781 C C . ALA A 1 91 ? -4.097 10.572 -6.503 1.00 94.50 91 ALA A C 1
ATOM 783 O O . ALA A 1 91 ? -4.738 9.565 -6.781 1.00 94.50 91 ALA A O 1
ATOM 784 N N . GLU A 1 92 ? -2.848 10.750 -6.932 1.00 94.69 92 GLU A N 1
ATOM 785 C CA . GLU A 1 92 ? -2.159 9.763 -7.766 1.00 94.69 92 GLU A CA 1
ATOM 786 C C . GLU A 1 92 ? -1.889 8.460 -7.007 1.00 94.69 92 GLU A C 1
ATOM 788 O O . GLU A 1 92 ? -2.056 7.383 -7.577 1.00 94.69 92 GLU A O 1
ATOM 793 N N . ILE A 1 93 ? -1.535 8.534 -5.720 1.00 95.31 93 ILE A N 1
ATOM 794 C CA . ILE A 1 93 ? -1.374 7.344 -4.867 1.00 95.31 93 ILE A CA 1
ATOM 795 C C . ILE A 1 93 ? -2.708 6.593 -4.729 1.00 95.31 93 ILE A C 1
ATOM 797 O O . ILE A 1 93 ? -2.742 5.371 -4.879 1.00 95.31 93 ILE A O 1
ATOM 801 N N . GLU A 1 94 ? -3.816 7.310 -4.527 1.00 97.38 94 GLU A N 1
ATOM 802 C CA . GLU A 1 94 ? -5.154 6.704 -4.485 1.00 97.38 94 GLU A CA 1
ATOM 803 C C . GLU A 1 94 ? -5.564 6.085 -5.827 1.00 97.38 94 GLU A C 1
ATOM 805 O O . GLU A 1 94 ? -6.167 5.015 -5.840 1.00 97.38 94 GLU A O 1
ATOM 810 N N . ILE A 1 95 ? -5.194 6.684 -6.966 1.00 97.19 95 ILE A N 1
ATOM 811 C CA . ILE A 1 95 ? -5.430 6.077 -8.287 1.00 97.19 95 ILE A CA 1
ATOM 812 C C . ILE A 1 95 ? -4.770 4.694 -8.367 1.00 97.19 95 ILE A C 1
ATOM 814 O O . ILE A 1 95 ? -5.386 3.752 -8.866 1.00 97.19 95 ILE A O 1
ATOM 818 N N . VAL A 1 96 ? -3.546 4.535 -7.851 1.00 97.44 96 VAL A N 1
ATOM 819 C CA . VAL A 1 96 ? -2.874 3.225 -7.822 1.00 97.44 96 VAL A CA 1
ATOM 820 C C . VAL A 1 96 ? -3.578 2.254 -6.873 1.00 97.44 96 VAL A C 1
ATOM 822 O O . VAL A 1 96 ? -3.777 1.097 -7.243 1.00 97.44 96 VAL A O 1
ATOM 825 N N . ALA A 1 97 ? -4.026 2.709 -5.699 1.00 98.25 97 ALA A N 1
ATOM 826 C CA . ALA A 1 97 ? -4.798 1.881 -4.768 1.00 98.25 97 ALA A CA 1
ATOM 827 C C . ALA A 1 97 ? -6.104 1.361 -5.400 1.00 98.25 97 ALA A C 1
ATOM 829 O O . ALA A 1 97 ? -6.443 0.184 -5.268 1.00 98.25 97 ALA A O 1
ATOM 830 N N . GLN A 1 98 ? -6.814 2.218 -6.140 1.00 98.56 98 GLN A N 1
ATOM 831 C CA . GLN A 1 98 ? -8.039 1.857 -6.858 1.00 98.56 98 GLN A CA 1
ATOM 832 C C . GLN A 1 98 ? -7.768 0.908 -8.031 1.00 98.56 98 GLN A C 1
ATOM 834 O O . GLN A 1 98 ? -8.531 -0.036 -8.245 1.00 98.56 98 GLN A O 1
ATOM 839 N N . LYS A 1 99 ? -6.661 1.094 -8.765 1.00 98.25 99 LYS A N 1
ATOM 840 C CA . LYS A 1 99 ? -6.217 0.137 -9.793 1.00 98.25 99 LYS A CA 1
ATOM 841 C C . LYS A 1 99 ? -5.949 -1.239 -9.181 1.00 98.25 99 LYS A C 1
ATOM 843 O O . LYS A 1 99 ? -6.432 -2.232 -9.718 1.00 98.25 99 LYS A O 1
ATOM 848 N N . ALA A 1 100 ? -5.263 -1.292 -8.038 1.00 98.06 100 ALA A N 1
ATOM 849 C CA . ALA A 1 100 ? -4.994 -2.533 -7.314 1.00 98.06 100 ALA A CA 1
ATOM 850 C C . ALA A 1 100 ? -6.283 -3.228 -6.855 1.00 98.06 100 ALA A C 1
ATOM 852 O O . ALA A 1 100 ? -6.454 -4.426 -7.082 1.00 98.06 100 ALA A O 1
ATOM 853 N N . LEU A 1 101 ? -7.220 -2.470 -6.273 1.00 98.56 101 LEU A N 1
ATOM 854 C CA . LEU A 1 101 ? -8.542 -2.968 -5.890 1.00 98.56 101 LEU A CA 1
ATOM 855 C C . LEU A 1 101 ? -9.283 -3.561 -7.089 1.00 98.56 101 LEU A C 1
ATOM 857 O O . LEU A 1 101 ? -9.750 -4.693 -7.021 1.00 98.56 101 LEU A O 1
ATOM 861 N N . LYS A 1 102 ? -9.382 -2.811 -8.191 1.00 98.62 102 LYS A N 1
ATOM 862 C CA . LYS A 1 102 ? -10.115 -3.240 -9.386 1.00 98.62 102 LYS A CA 1
ATOM 863 C C . LYS A 1 102 ? -9.499 -4.492 -10.009 1.00 98.62 102 LYS A C 1
ATOM 865 O O . LYS A 1 102 ? -10.231 -5.414 -10.348 1.00 98.62 102 LYS A O 1
ATOM 870 N N . ALA A 1 103 ? -8.177 -4.521 -10.152 1.00 98.50 103 ALA A N 1
ATOM 871 C CA . ALA A 1 103 ? -7.464 -5.599 -10.832 1.00 98.50 103 ALA A CA 1
ATOM 872 C C . ALA A 1 103 ? -7.470 -6.926 -10.058 1.00 98.50 103 ALA A C 1
ATOM 874 O O . ALA A 1 103 ? -7.307 -7.978 -10.661 1.00 98.50 103 ALA A O 1
ATOM 875 N N . THR A 1 104 ? -7.660 -6.883 -8.737 1.00 98.44 104 THR A N 1
ATOM 876 C CA . THR A 1 104 ? -7.607 -8.072 -7.868 1.00 98.44 104 THR A CA 1
ATOM 877 C C . THR A 1 104 ? -8.951 -8.441 -7.246 1.00 98.44 104 THR A C 1
ATOM 879 O O . THR A 1 104 ? -9.020 -9.375 -6.442 1.00 98.44 104 THR A O 1
ATOM 882 N N . LYS A 1 105 ? -10.022 -7.713 -7.594 1.00 97.81 105 LYS A N 1
ATOM 883 C CA . LYS A 1 105 ? -11.317 -7.766 -6.903 1.00 97.81 105 LYS A CA 1
ATOM 884 C C . LYS A 1 105 ? -11.906 -9.172 -6.829 1.00 97.81 105 LYS A C 1
ATOM 886 O O . LYS A 1 105 ? -12.516 -9.514 -5.823 1.00 97.81 105 LYS A O 1
ATOM 891 N N . ASP A 1 106 ? -11.726 -9.961 -7.878 1.00 97.75 106 ASP A N 1
ATOM 892 C CA . ASP A 1 106 ? -12.305 -11.292 -8.048 1.00 97.75 106 ASP A CA 1
ATOM 893 C C . ASP A 1 106 ? -11.726 -12.348 -7.092 1.00 97.75 106 ASP A C 1
ATOM 895 O O . ASP A 1 106 ? -12.453 -13.246 -6.678 1.00 97.75 106 ASP A O 1
ATOM 899 N N . LYS A 1 107 ? -10.447 -12.234 -6.705 1.00 97.25 107 LYS A N 1
ATOM 900 C CA . LYS A 1 107 ? -9.795 -13.189 -5.783 1.00 97.25 107 LYS A CA 1
ATOM 901 C C . LYS A 1 107 ? -9.481 -12.608 -4.417 1.00 97.25 107 LYS A C 1
ATOM 903 O O . LYS A 1 107 ? -9.434 -13.342 -3.439 1.00 97.25 107 LYS A O 1
ATOM 908 N N . MET A 1 108 ? -9.221 -11.307 -4.352 1.00 97.31 108 MET A N 1
ATOM 909 C CA . MET A 1 108 ? -8.737 -10.641 -3.144 1.00 97.31 108 MET A CA 1
ATOM 910 C C . MET A 1 108 ? -9.772 -9.699 -2.533 1.00 97.31 108 MET A C 1
ATOM 912 O O . MET A 1 108 ? -9.469 -9.067 -1.527 1.00 97.31 108 MET A O 1
ATOM 916 N N . ASN A 1 109 ? -10.972 -9.566 -3.112 1.00 98.06 109 ASN A N 1
ATOM 917 C CA . ASN A 1 109 ? -11.991 -8.618 -2.663 1.00 98.06 109 ASN A CA 1
ATOM 918 C C . ASN A 1 109 ? -11.397 -7.219 -2.419 1.00 98.06 109 ASN A C 1
ATOM 920 O O . ASN A 1 109 ? -10.971 -6.564 -3.366 1.00 98.06 109 ASN A O 1
ATOM 924 N N . ASN A 1 110 ? -11.389 -6.728 -1.177 1.00 98.56 110 ASN A N 1
ATOM 925 C CA . ASN A 1 110 ? -10.807 -5.436 -0.812 1.00 98.56 110 ASN A CA 1
ATOM 926 C C . ASN A 1 110 ? -9.433 -5.577 -0.133 1.00 98.56 110 ASN A C 1
ATOM 928 O O . ASN A 1 110 ? -8.821 -4.561 0.208 1.00 98.56 110 ASN A O 1
ATOM 932 N N . SER A 1 111 ? -8.914 -6.801 0.034 1.00 98.38 111 SER A N 1
ATOM 933 C CA . SER A 1 111 ? -7.636 -7.078 0.700 1.00 98.38 111 SER A CA 1
ATOM 934 C C . SER A 1 111 ? -6.489 -6.284 0.098 1.00 98.38 111 SER A C 1
ATOM 936 O O . SER A 1 111 ? -5.671 -5.732 0.831 1.00 98.38 111 SER A O 1
ATOM 938 N N . MET A 1 112 ? -6.429 -6.182 -1.233 1.00 98.12 112 MET A N 1
ATOM 939 C CA . MET A 1 112 ? -5.336 -5.471 -1.894 1.00 98.12 112 MET A CA 1
ATOM 940 C C . MET A 1 112 ? -5.356 -3.965 -1.595 1.00 98.12 112 MET A C 1
ATOM 942 O O . MET A 1 112 ? -4.296 -3.367 -1.421 1.00 98.12 112 MET A O 1
ATOM 946 N N . TYR A 1 113 ? -6.539 -3.357 -1.447 1.00 98.69 113 TYR A N 1
ATOM 947 C CA . TYR A 1 113 ? -6.663 -1.951 -1.047 1.00 98.69 113 TYR A CA 1
ATOM 948 C C . TYR A 1 113 ? -6.135 -1.731 0.378 1.00 98.69 113 TYR A C 1
ATOM 950 O O . TYR A 1 113 ? -5.351 -0.812 0.622 1.00 98.69 113 TYR A O 1
ATOM 958 N N . ALA A 1 114 ? -6.506 -2.612 1.316 1.00 98.50 114 ALA A N 1
ATOM 959 C CA . ALA A 1 114 ? -6.017 -2.546 2.692 1.00 98.50 114 ALA A CA 1
ATOM 960 C C . ALA A 1 114 ? -4.504 -2.791 2.789 1.00 98.50 114 ALA A C 1
ATOM 962 O O . ALA A 1 114 ? -3.805 -2.030 3.458 1.00 98.50 114 ALA A O 1
ATOM 963 N N . LYS A 1 115 ? -3.974 -3.797 2.080 1.00 97.88 115 LYS A N 1
ATOM 964 C CA . LYS A 1 115 ? -2.532 -4.080 2.010 1.00 97.88 115 LYS A CA 1
ATOM 965 C C . LYS A 1 115 ? -1.748 -2.915 1.405 1.00 97.88 115 LYS A C 1
ATOM 967 O O . LYS A 1 115 ? -0.719 -2.527 1.956 1.00 97.88 115 LYS A O 1
ATOM 972 N N . PHE A 1 116 ? -2.247 -2.308 0.326 1.00 98.06 116 PHE A N 1
ATOM 973 C CA . PHE A 1 116 ? -1.614 -1.142 -0.291 1.00 98.06 116 PHE A CA 1
ATOM 974 C C . PHE A 1 116 ? -1.470 0.013 0.706 1.00 98.06 116 PHE A C 1
ATOM 976 O O . PHE A 1 116 ? -0.369 0.533 0.897 1.00 98.06 116 PHE A O 1
ATOM 983 N N . TYR A 1 117 ? -2.553 0.370 1.403 1.00 97.94 117 TYR A N 1
ATOM 984 C CA . TYR A 1 117 ? -2.518 1.453 2.384 1.00 97.94 117 TYR A CA 1
ATOM 985 C C . TYR A 1 117 ? -1.792 1.100 3.680 1.00 97.94 117 TYR A C 1
ATOM 987 O O . TYR A 1 117 ? -1.206 1.987 4.297 1.00 97.94 117 TYR A O 1
ATOM 995 N N . TRP A 1 118 ? -1.730 -0.178 4.056 1.00 96.69 118 TRP A N 1
ATOM 996 C CA . TRP A 1 118 ? -0.840 -0.644 5.116 1.00 96.69 118 TRP A CA 1
ATOM 997 C C . TRP A 1 118 ? 0.629 -0.365 4.753 1.00 96.69 118 TRP A C 1
ATOM 999 O O . TRP A 1 118 ? 1.363 0.249 5.534 1.00 96.69 118 TRP A O 1
ATOM 1009 N N . VAL A 1 119 ? 1.073 -0.727 3.546 1.00 95.50 119 VAL A N 1
ATOM 1010 C CA . VAL A 1 119 ? 2.441 -0.408 3.098 1.00 95.50 119 VAL A CA 1
ATOM 1011 C C . VAL A 1 119 ? 2.637 1.108 2.965 1.00 95.50 119 VAL A C 1
ATOM 1013 O O . VAL A 1 119 ? 3.667 1.624 3.401 1.00 95.50 119 VAL A O 1
ATOM 1016 N N . ALA A 1 120 ? 1.644 1.851 2.463 1.00 95.00 120 ALA A N 1
ATOM 1017 C CA . ALA A 1 120 ? 1.694 3.316 2.363 1.00 95.00 120 ALA A CA 1
ATOM 1018 C C . ALA A 1 120 ? 1.802 3.997 3.730 1.00 95.00 120 ALA A C 1
ATOM 1020 O O . ALA A 1 120 ? 2.530 4.981 3.877 1.00 95.00 120 ALA A O 1
ATOM 1021 N N . SER A 1 121 ? 1.141 3.453 4.752 1.00 93.75 121 SER A N 1
ATOM 1022 C CA . SER A 1 121 ? 1.307 3.903 6.130 1.00 93.75 121 SER A CA 1
ATOM 1023 C C . SER A 1 121 ? 2.759 3.745 6.573 1.00 93.75 121 SER A C 1
ATOM 1025 O O . SER A 1 121 ? 3.305 4.645 7.188 1.00 93.75 121 SER A O 1
ATOM 1027 N N . GLN A 1 122 ? 3.428 2.640 6.266 1.00 90.25 122 GLN A N 1
ATOM 1028 C CA . GLN A 1 122 ? 4.800 2.439 6.739 1.00 90.25 122 GLN A CA 1
ATOM 1029 C C . GLN A 1 122 ? 5.808 3.282 5.949 1.00 90.25 122 GLN A C 1
ATOM 1031 O O . GLN A 1 122 ? 6.737 3.848 6.526 1.00 90.25 122 GLN A O 1
ATOM 1036 N N . ALA A 1 123 ? 5.607 3.386 4.636 1.00 88.62 123 ALA A N 1
ATOM 1037 C CA . ALA A 1 123 ? 6.547 4.025 3.726 1.00 88.62 123 ALA A CA 1
ATOM 1038 C C . ALA A 1 123 ? 6.398 5.550 3.663 1.00 88.62 123 ALA A C 1
ATOM 1040 O O . ALA A 1 123 ? 7.402 6.245 3.545 1.00 88.62 123 ALA A O 1
ATOM 1041 N N . ILE A 1 124 ? 5.167 6.069 3.718 1.00 90.00 124 ILE A N 1
ATOM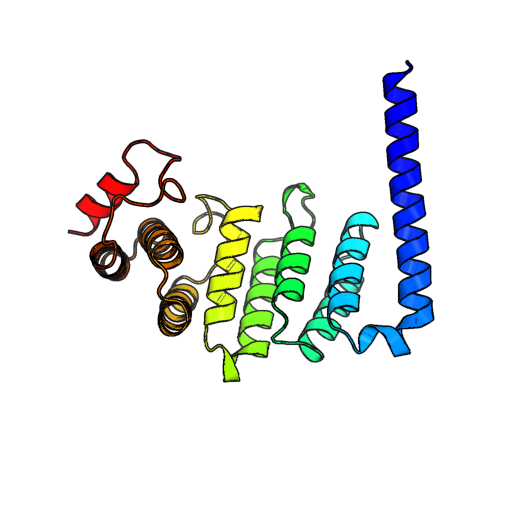 1042 C CA . ILE A 1 124 ? 4.857 7.460 3.368 1.00 90.00 124 ILE A CA 1
ATOM 1043 C C . ILE A 1 124 ? 4.196 8.192 4.537 1.00 90.00 124 ILE A C 1
ATOM 1045 O O . ILE A 1 124 ? 4.731 9.188 5.024 1.00 90.00 124 ILE A O 1
ATOM 1049 N N . TYR A 1 125 ? 3.036 7.708 4.984 1.00 91.44 125 TYR A N 1
ATOM 1050 C CA . TYR A 1 125 ? 2.131 8.510 5.814 1.00 91.44 125 TYR A CA 1
ATOM 1051 C C . TYR A 1 125 ? 2.349 8.359 7.318 1.00 91.44 125 TYR A C 1
ATOM 1053 O O . TYR A 1 125 ? 2.030 9.260 8.090 1.00 91.44 125 TYR A O 1
ATOM 1061 N N . LYS A 1 126 ? 2.912 7.232 7.751 1.00 89.56 126 LYS A N 1
ATOM 1062 C CA . LYS A 1 126 ? 3.083 6.855 9.159 1.00 89.56 126 LYS A CA 1
ATOM 1063 C C . LYS A 1 126 ? 1.753 6.987 9.914 1.00 89.56 126 LYS A C 1
ATOM 1065 O O . LYS A 1 126 ? 0.716 6.551 9.418 1.00 89.56 126 LYS A O 1
ATOM 1070 N N . GLU A 1 127 ? 1.778 7.603 11.090 1.00 88.50 127 GLU A N 1
ATOM 1071 C CA . GLU A 1 127 ? 0.608 7.948 11.903 1.00 88.50 127 GLU A CA 1
ATOM 1072 C C . GLU A 1 127 ? -0.398 8.894 11.215 1.00 88.50 127 GLU A C 1
ATOM 1074 O O . GLU A 1 127 ? -1.539 8.994 11.656 1.00 88.50 127 GLU A O 1
ATOM 1079 N N . LYS A 1 128 ? -0.015 9.564 10.120 1.00 91.94 128 LYS A N 1
ATOM 1080 C CA . LYS A 1 128 ? -0.871 10.514 9.398 1.00 91.94 128 LYS A CA 1
ATOM 1081 C C . LYS A 1 128 ? -1.644 9.892 8.237 1.00 91.94 128 LYS A C 1
ATOM 1083 O O . LYS A 1 128 ? -2.175 10.625 7.412 1.00 91.94 128 LYS A O 1
ATOM 1088 N N . LEU A 1 129 ? -1.739 8.561 8.154 1.00 94.81 129 LEU A N 1
ATOM 1089 C CA . LEU A 1 129 ? -2.457 7.869 7.073 1.00 94.81 129 LEU A CA 1
ATOM 1090 C C . LEU A 1 129 ? -3.864 8.439 6.830 1.00 94.81 129 LEU A C 1
ATOM 1092 O O . LEU A 1 129 ? -4.229 8.675 5.686 1.00 94.81 129 LEU A O 1
ATOM 1096 N N . PHE A 1 130 ? -4.629 8.714 7.884 1.00 96.06 130 PHE A N 1
ATOM 1097 C CA . PHE A 1 130 ? -6.003 9.223 7.771 1.00 96.06 130 PHE A CA 1
ATOM 1098 C C . PHE A 1 130 ? -6.114 10.757 7.812 1.00 96.06 130 PHE A C 1
ATOM 1100 O O . PHE A 1 130 ? -7.221 11.284 7.842 1.00 96.06 130 PHE A O 1
ATOM 1107 N N . LEU A 1 131 ? -4.983 11.470 7.833 1.00 94.12 131 LEU A N 1
ATOM 1108 C CA . LEU A 1 131 ? -4.922 12.938 7.838 1.00 94.12 131 LEU A CA 1
ATOM 1109 C C . LEU A 1 131 ? -4.329 13.478 6.531 1.00 94.12 131 LEU A C 1
ATOM 1111 O O . LEU A 1 131 ? -4.871 14.404 5.940 1.00 94.12 131 LEU A O 1
ATOM 1115 N N . ASP A 1 132 ? -3.254 12.845 6.060 1.00 93.06 132 ASP A N 1
ATOM 1116 C CA . ASP A 1 132 ? -2.427 13.299 4.944 1.00 93.06 132 ASP A CA 1
ATOM 1117 C C . ASP A 1 132 ? -2.503 12.303 3.771 1.00 93.06 132 ASP A C 1
ATOM 1119 O O . ASP A 1 132 ? -1.526 12.097 3.055 1.00 93.06 132 ASP A O 1
ATOM 1123 N N . SER A 1 133 ? -3.626 11.608 3.573 1.00 95.12 133 SER A N 1
ATOM 1124 C CA . SER A 1 133 ? -3.825 10.751 2.397 1.00 95.12 133 SER A CA 1
ATOM 1125 C C . SER A 1 133 ? -5.275 10.734 1.926 1.00 95.12 133 SER A C 1
ATOM 1127 O O . SER A 1 133 ? -6.178 11.197 2.616 1.00 95.12 133 SER A O 1
ATOM 1129 N N . ASN A 1 134 ? -5.492 10.157 0.744 1.00 96.94 134 ASN A N 1
ATOM 1130 C CA . ASN A 1 134 ? -6.819 9.999 0.154 1.00 96.94 134 ASN A CA 1
ATOM 1131 C C . ASN A 1 134 ? -7.459 8.634 0.465 1.00 96.94 134 ASN A C 1
ATOM 1133 O O . ASN A 1 134 ? -8.455 8.280 -0.175 1.00 96.94 134 ASN A O 1
ATOM 1137 N N . VAL A 1 135 ? -6.913 7.890 1.439 1.00 98.25 135 VAL A N 1
ATOM 1138 C CA . VAL A 1 135 ? -7.433 6.584 1.860 1.00 98.25 135 VAL A CA 1
ATOM 1139 C C . VAL A 1 135 ? -8.927 6.653 2.166 1.00 98.25 135 VAL A C 1
ATOM 1141 O O . VAL A 1 135 ? -9.417 7.552 2.851 1.00 98.25 135 VAL A O 1
ATOM 1144 N N . LYS A 1 136 ? -9.673 5.669 1.671 1.00 98.50 136 LYS A N 1
ATOM 1145 C CA . LYS A 1 136 ? -11.097 5.504 1.959 1.00 98.50 136 LYS A CA 1
ATOM 1146 C C . LYS A 1 136 ? -11.261 4.466 3.059 1.00 98.50 136 LYS A C 1
ATOM 1148 O O . LYS A 1 136 ? -11.193 3.266 2.788 1.00 98.50 136 LYS A O 1
ATOM 1153 N N . TRP A 1 137 ? -11.491 4.930 4.292 1.00 98.50 137 TRP A N 1
ATOM 1154 C CA . TRP A 1 137 ? -11.653 4.050 5.457 1.00 98.50 137 TRP A CA 1
ATOM 1155 C C . TRP A 1 137 ? -12.686 2.946 5.215 1.00 98.50 137 TRP A C 1
ATOM 1157 O O . TRP A 1 137 ? -12.396 1.788 5.472 1.00 98.50 137 TRP A O 1
ATOM 1167 N N . GLU A 1 138 ? -13.834 3.261 4.614 1.00 98.50 138 GLU A N 1
ATOM 1168 C CA . GLU A 1 138 ? -14.881 2.267 4.338 1.00 98.50 138 GLU A CA 1
ATOM 1169 C C . GLU A 1 138 ? -14.424 1.096 3.453 1.00 98.50 138 GLU A C 1
ATOM 1171 O O . GLU A 1 138 ? -14.883 -0.034 3.630 1.00 98.50 138 GLU A O 1
ATOM 1176 N N . ILE A 1 139 ? -13.505 1.341 2.514 1.00 98.75 139 ILE A N 1
ATOM 1177 C CA . ILE A 1 139 ? -12.921 0.292 1.667 1.00 98.75 139 ILE A CA 1
ATOM 1178 C C . ILE A 1 139 ? -11.821 -0.436 2.438 1.00 98.75 139 ILE A C 1
ATOM 1180 O O . ILE A 1 139 ? -11.786 -1.666 2.451 1.00 98.75 139 ILE A O 1
ATOM 1184 N N . MET A 1 140 ? -10.947 0.315 3.116 1.00 98.75 140 MET A N 1
ATOM 1185 C CA . MET A 1 140 ? -9.860 -0.249 3.914 1.00 98.75 140 MET A CA 1
ATOM 1186 C C . MET A 1 140 ? -10.384 -1.160 5.027 1.00 98.75 140 MET A C 1
ATOM 1188 O O . MET A 1 140 ? -9.838 -2.238 5.210 1.00 98.75 140 MET A O 1
ATOM 1192 N N . ARG A 1 141 ? -11.465 -0.783 5.715 1.00 98.75 141 ARG A N 1
ATOM 1193 C CA . ARG A 1 141 ? -12.122 -1.576 6.761 1.00 98.75 141 ARG A CA 1
ATOM 1194 C C . ARG A 1 141 ? -12.617 -2.920 6.237 1.00 98.75 141 ARG A C 1
ATOM 1196 O O . ARG A 1 141 ? -12.343 -3.942 6.848 1.00 98.75 141 ARG A O 1
ATOM 1203 N N . LYS A 1 142 ? -13.281 -2.935 5.077 1.00 98.75 142 LYS A N 1
ATOM 1204 C CA . LYS A 1 142 ? -13.684 -4.193 4.424 1.00 98.75 142 LYS A CA 1
ATOM 1205 C C . LYS A 1 142 ? -12.464 -5.025 4.029 1.00 98.75 142 LYS A C 1
ATOM 1207 O O . LYS A 1 142 ? -12.461 -6.233 4.203 1.00 98.75 142 LYS A O 1
ATOM 1212 N N . GLY A 1 143 ? -11.410 -4.372 3.539 1.00 98.69 143 GLY A N 1
ATOM 1213 C CA . GLY A 1 143 ? -10.163 -5.048 3.190 1.00 98.69 143 GLY A CA 1
ATOM 1214 C C . GLY A 1 143 ? -9.406 -5.600 4.395 1.00 98.69 143 GLY A C 1
ATOM 1215 O O . GLY A 1 143 ? -8.743 -6.618 4.268 1.00 98.69 143 GLY A O 1
ATOM 1216 N N . ILE A 1 144 ? -9.514 -4.968 5.563 1.00 98.69 144 ILE A N 1
ATOM 1217 C CA . ILE A 1 144 ? -9.000 -5.492 6.833 1.00 98.69 144 ILE A CA 1
ATOM 1218 C C . ILE A 1 144 ? -9.681 -6.823 7.153 1.00 98.69 144 ILE A C 1
ATOM 1220 O O . ILE A 1 144 ? -8.989 -7.799 7.438 1.00 98.69 144 ILE A O 1
ATOM 1224 N N . ASP A 1 145 ? -11.008 -6.873 7.038 1.00 98.69 145 ASP A N 1
ATOM 1225 C CA . ASP A 1 145 ? -11.787 -8.087 7.288 1.00 98.69 145 ASP A CA 1
ATOM 1226 C C . ASP A 1 145 ? -11.430 -9.187 6.278 1.00 98.69 145 ASP A C 1
ATOM 1228 O O . ASP A 1 145 ? -11.163 -10.325 6.668 1.00 98.69 145 ASP A O 1
ATOM 1232 N N . ASP A 1 146 ? -11.319 -8.825 4.995 1.00 98.62 146 ASP A N 1
ATOM 1233 C CA . ASP A 1 146 ? -10.889 -9.738 3.934 1.00 98.62 146 ASP A CA 1
ATOM 1234 C C . ASP A 1 146 ? -9.465 -10.289 4.200 1.00 98.62 146 ASP A C 1
ATOM 1236 O O . ASP A 1 146 ? -9.227 -11.485 4.045 1.00 98.62 146 ASP A O 1
ATOM 1240 N N . VAL A 1 147 ? -8.515 -9.463 4.667 1.00 98.44 147 VAL A N 1
ATOM 1241 C CA . VAL A 1 147 ? -7.149 -9.919 4.999 1.00 98.44 147 VAL A CA 1
ATOM 1242 C C . VAL A 1 147 ? -7.135 -10.820 6.229 1.00 98.44 147 VAL A C 1
ATOM 1244 O O . VAL A 1 147 ? -6.393 -11.800 6.248 1.00 98.44 147 VAL A O 1
ATOM 1247 N N . LEU A 1 148 ? -7.898 -10.491 7.274 1.00 98.31 148 LEU A N 1
ATOM 1248 C CA . LEU A 1 148 ? -7.921 -11.281 8.506 1.00 98.31 148 LEU A CA 1
ATOM 1249 C C . LEU A 1 148 ? -8.596 -12.635 8.316 1.00 98.31 148 LEU A C 1
ATOM 1251 O O . LEU A 1 148 ? -8.217 -13.577 9.007 1.00 98.31 148 LEU A O 1
ATOM 1255 N N . LYS A 1 149 ? -9.531 -12.755 7.368 1.00 97.94 149 LYS A N 1
ATOM 1256 C CA . LYS A 1 149 ? -10.119 -14.043 6.991 1.00 97.94 149 LYS A CA 1
ATOM 1257 C C . LYS A 1 149 ? -9.053 -15.044 6.537 1.00 97.94 149 LYS A C 1
ATOM 1259 O O . LYS A 1 149 ? -9.085 -16.196 6.961 1.00 97.94 149 LYS A O 1
ATOM 1264 N N . ASP A 1 150 ? -8.106 -14.591 5.720 1.00 95.94 150 ASP A N 1
ATOM 1265 C CA . ASP A 1 150 ? -7.062 -15.451 5.153 1.00 95.94 150 ASP A CA 1
ATOM 1266 C C . ASP A 1 150 ? -5.802 -15.509 6.039 1.00 95.94 150 ASP A C 1
ATOM 1268 O O . ASP A 1 150 ? -5.095 -16.515 6.073 1.00 95.94 150 ASP A O 1
ATOM 1272 N N . PHE A 1 151 ? -5.504 -14.429 6.774 1.00 95.56 151 PHE A N 1
ATOM 1273 C CA . PHE A 1 151 ? -4.267 -14.261 7.544 1.00 95.56 151 PHE A CA 1
ATOM 1274 C C . PHE A 1 151 ? -4.511 -13.630 8.937 1.00 95.56 151 PHE A C 1
ATOM 1276 O O . PHE A 1 151 ? -4.066 -12.501 9.189 1.00 95.56 151 PHE A O 1
ATOM 1283 N N . PRO A 1 152 ? -5.146 -14.337 9.894 1.00 95.56 152 PRO A N 1
ATOM 1284 C CA . PRO A 1 152 ? -5.498 -13.814 11.224 1.00 95.56 152 PRO A CA 1
ATOM 1285 C C . PRO A 1 152 ? -4.311 -13.785 12.208 1.00 95.56 152 PRO A C 1
ATOM 1287 O O . PRO A 1 152 ? -4.400 -14.223 13.355 1.00 95.56 152 PRO A O 1
ATOM 1290 N N . SER A 1 153 ? -3.147 -13.292 11.780 1.00 94.12 153 SER A N 1
ATOM 1291 C CA . SER A 1 153 ? -1.981 -13.214 12.665 1.00 94.12 153 SER A CA 1
ATOM 1292 C C . SER A 1 153 ? -2.145 -12.112 13.717 1.00 94.12 153 SER A C 1
ATOM 1294 O O . SER A 1 153 ? -2.690 -11.043 13.436 1.00 94.12 153 SER A O 1
ATOM 1296 N N . GLN A 1 154 ? -1.580 -12.317 14.912 1.00 93.06 154 GLN A N 1
ATOM 1297 C CA . GLN A 1 154 ? -1.556 -11.285 15.958 1.00 93.06 154 GLN A CA 1
ATOM 1298 C C . GLN A 1 154 ? -0.903 -9.988 15.467 1.00 93.06 154 GLN A C 1
ATOM 1300 O O . GLN A 1 154 ? -1.343 -8.902 15.834 1.00 93.06 154 GLN A O 1
ATOM 1305 N N . ARG A 1 155 ? 0.090 -10.082 14.572 1.00 92.06 155 ARG A N 1
ATOM 1306 C CA . ARG A 1 155 ? 0.662 -8.912 13.901 1.00 92.06 155 ARG A CA 1
ATOM 1307 C C . ARG A 1 155 ? -0.419 -8.151 13.128 1.00 92.06 155 ARG A C 1
ATOM 1309 O O . ARG A 1 155 ? -0.608 -6.973 13.398 1.00 92.06 155 ARG A O 1
ATOM 1316 N N . ASN A 1 156 ? -1.151 -8.803 12.226 1.00 95.12 156 ASN A N 1
ATOM 1317 C CA . ASN A 1 156 ? -2.188 -8.146 11.417 1.00 95.12 156 ASN A CA 1
ATOM 1318 C C . ASN A 1 156 ? -3.274 -7.518 12.295 1.00 95.12 156 ASN A C 1
ATOM 1320 O O . ASN A 1 156 ? -3.606 -6.351 12.107 1.00 95.12 156 ASN A O 1
ATOM 1324 N N . ILE A 1 157 ? -3.747 -8.249 13.307 1.00 96.06 157 ILE A N 1
ATOM 1325 C CA . ILE A 1 157 ? -4.750 -7.762 14.264 1.00 96.06 157 ILE A CA 1
ATOM 1326 C C . ILE A 1 157 ? -4.262 -6.483 14.961 1.00 96.06 157 ILE A C 1
ATOM 1328 O O . ILE A 1 157 ? -4.990 -5.496 15.003 1.00 96.06 157 ILE A O 1
ATOM 1332 N N . ASN A 1 158 ? -3.013 -6.453 15.439 1.00 94.38 158 ASN A N 1
ATOM 1333 C CA . ASN A 1 158 ? -2.443 -5.270 16.092 1.00 94.38 158 ASN A CA 1
ATOM 1334 C C . ASN A 1 158 ? -2.374 -4.056 15.144 1.00 94.38 158 ASN A C 1
ATOM 1336 O O . ASN A 1 158 ? -2.755 -2.952 15.530 1.00 94.38 158 ASN A O 1
ATOM 1340 N N . TYR A 1 159 ? -1.937 -4.241 13.894 1.00 95.25 159 TYR A N 1
ATOM 1341 C CA . TYR A 1 159 ? -1.926 -3.163 12.893 1.00 95.25 159 TYR A CA 1
ATOM 1342 C C . TYR A 1 159 ? -3.320 -2.656 12.549 1.00 95.25 159 TYR A C 1
ATOM 1344 O O . TYR A 1 159 ? -3.539 -1.450 12.448 1.00 95.25 159 TYR A O 1
ATOM 1352 N N . PHE A 1 160 ? -4.271 -3.561 12.376 1.00 97.38 160 PHE A N 1
ATOM 1353 C CA . PHE A 1 160 ? -5.619 -3.196 11.981 1.00 97.38 160 PHE A CA 1
ATOM 1354 C C . PHE A 1 160 ? -6.409 -2.570 13.133 1.00 97.38 160 PHE A C 1
ATOM 1356 O O . PHE A 1 160 ? -7.145 -1.611 12.898 1.00 97.38 160 PHE A O 1
ATOM 1363 N N . ALA A 1 161 ? -6.184 -2.992 1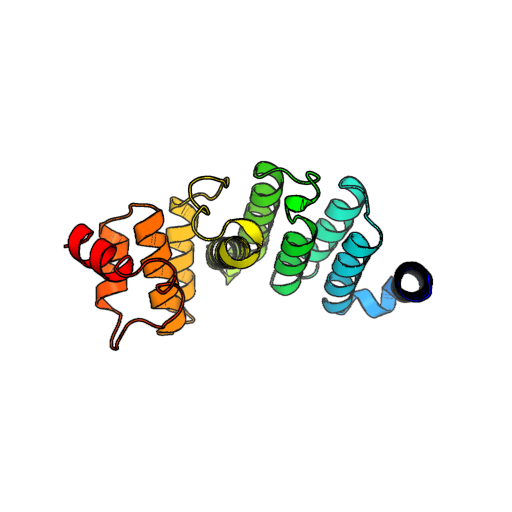4.382 1.00 96.38 161 ALA A N 1
ATOM 1364 C CA . ALA A 1 161 ? -6.689 -2.292 15.563 1.00 96.38 161 ALA A CA 1
ATOM 1365 C C . ALA A 1 161 ? -6.113 -0.868 15.654 1.00 96.38 161 ALA A C 1
ATOM 1367 O O . ALA A 1 161 ? -6.847 0.090 15.897 1.00 96.38 161 ALA A O 1
ATOM 1368 N N . TYR A 1 162 ? -4.811 -0.710 15.389 1.00 95.31 162 TYR A N 1
ATOM 1369 C CA . TYR A 1 162 ? -4.151 0.596 15.354 1.00 95.31 162 TYR A CA 1
ATOM 1370 C C . TYR A 1 162 ? -4.754 1.517 14.285 1.00 95.31 162 TYR A C 1
ATOM 1372 O O . TYR A 1 162 ? -5.099 2.661 14.586 1.00 95.31 162 TYR A O 1
ATOM 1380 N N . TYR A 1 163 ? -4.955 1.023 13.059 1.00 97.12 163 TYR A N 1
ATOM 1381 C CA . TYR A 1 163 ? -5.586 1.811 11.997 1.00 97.12 163 TYR A CA 1
ATOM 1382 C C . TYR A 1 163 ? -7.042 2.148 12.292 1.00 97.12 163 TYR A C 1
ATOM 1384 O O . TYR A 1 163 ? -7.446 3.276 12.038 1.00 97.12 163 TYR A O 1
ATOM 1392 N N . SER A 1 164 ? -7.802 1.221 12.876 1.00 97.88 164 SER A N 1
ATOM 1393 C CA . SER A 1 164 ? -9.194 1.471 13.270 1.00 97.88 164 SER A CA 1
ATOM 1394 C C . SER A 1 164 ? -9.292 2.601 14.293 1.00 97.88 164 SER A C 1
ATOM 1396 O O . SER A 1 164 ? -10.145 3.481 14.165 1.00 97.88 164 SER A O 1
ATOM 1398 N N . CYS A 1 165 ? -8.363 2.637 15.254 1.00 95.88 165 CYS A N 1
ATOM 1399 C CA . CYS A 1 165 ? -8.292 3.714 16.234 1.00 95.88 165 CYS A CA 1
ATOM 1400 C C . CYS A 1 165 ? -7.916 5.053 15.579 1.00 95.88 165 CYS A C 1
ATOM 1402 O O . CYS A 1 165 ? -8.565 6.067 15.836 1.00 95.88 165 CYS A O 1
ATOM 1404 N N . LEU A 1 166 ? -6.920 5.070 14.681 1.00 94.94 166 LEU A N 1
ATOM 1405 C CA . LEU A 1 166 ? -6.550 6.282 13.935 1.00 94.94 166 LEU A CA 1
ATOM 1406 C C . LEU A 1 166 ? -7.687 6.802 13.040 1.00 94.94 166 LEU A C 1
ATOM 1408 O O . LEU A 1 166 ? -7.873 8.012 12.932 1.00 94.94 166 LEU A O 1
ATOM 1412 N N . ALA A 1 167 ? -8.453 5.900 12.426 1.00 97.06 167 ALA A N 1
ATOM 1413 C CA . ALA A 1 167 ? -9.614 6.222 11.601 1.00 97.06 167 ALA A CA 1
ATOM 1414 C 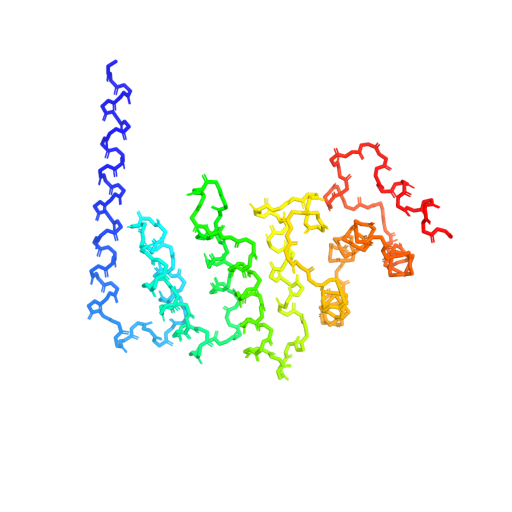C . ALA A 1 167 ? -10.847 6.649 12.419 1.00 97.06 167 ALA A C 1
ATOM 1416 O O . ALA A 1 167 ? -11.862 7.025 11.836 1.00 97.06 167 ALA A O 1
ATOM 1417 N N . LYS A 1 168 ? -10.768 6.612 13.759 1.00 96.94 168 LYS A N 1
ATOM 1418 C CA . LYS A 1 168 ? -11.874 6.893 14.687 1.00 96.94 168 LYS A CA 1
ATOM 1419 C C . LYS A 1 168 ? -13.081 5.953 14.513 1.00 96.94 168 LYS A C 1
ATOM 1421 O O . LYS A 1 168 ? -14.202 6.325 14.854 1.00 96.94 168 LYS A O 1
ATOM 1426 N N . ASP A 1 169 ? -12.859 4.708 14.080 1.00 98.31 169 ASP A N 1
ATOM 1427 C CA . ASP A 1 169 ? -13.893 3.663 14.051 1.00 98.31 169 ASP A CA 1
ATOM 1428 C C . ASP A 1 169 ? -13.936 2.922 15.391 1.00 98.31 169 ASP A C 1
ATOM 1430 O O . ASP A 1 169 ? -13.169 1.985 15.643 1.00 98.31 169 ASP A O 1
ATOM 1434 N N . LYS A 1 170 ? -14.823 3.376 16.283 1.00 98.19 170 LYS A N 1
ATOM 1435 C CA . LYS A 1 170 ? -14.926 2.852 17.651 1.00 98.19 170 LYS A CA 1
ATOM 1436 C C . LYS A 1 170 ? -15.250 1.357 17.665 1.00 98.19 170 LYS A C 1
ATOM 1438 O O . LYS A 1 170 ? -14.631 0.604 18.416 1.00 98.19 170 LYS A O 1
ATOM 1443 N N . ASN A 1 171 ? -16.183 0.932 16.814 1.00 98.31 171 ASN A N 1
ATOM 1444 C CA . ASN A 1 171 ? -16.685 -0.439 16.794 1.00 98.31 171 ASN A CA 1
ATOM 1445 C C . ASN A 1 171 ? -15.616 -1.405 16.287 1.00 98.31 171 ASN A C 1
ATOM 1447 O O . ASN A 1 171 ? -15.308 -2.376 16.976 1.00 98.31 171 ASN A O 1
ATOM 1451 N N . LYS A 1 172 ? -14.984 -1.099 15.145 1.00 98.44 172 LYS A N 1
ATOM 1452 C CA . LYS A 1 172 ? -13.911 -1.944 14.604 1.00 98.44 172 LYS A CA 1
ATOM 1453 C C . LYS A 1 172 ? -12.686 -1.959 15.526 1.00 98.44 172 LYS A C 1
ATOM 1455 O O . LYS A 1 172 ? -12.039 -2.991 15.678 1.0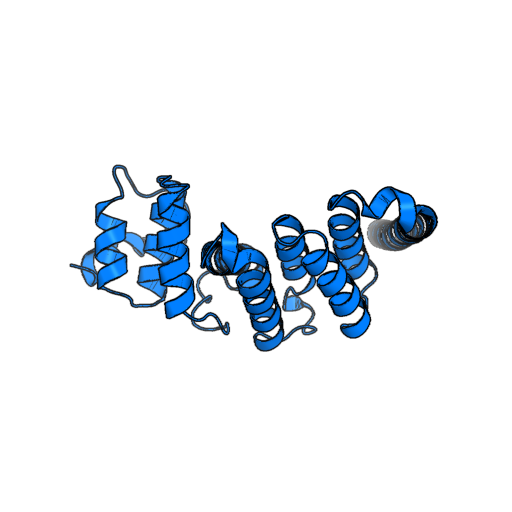0 98.44 172 LYS A O 1
ATOM 1460 N N . THR A 1 173 ? -12.393 -0.846 16.206 1.00 98.31 173 THR A N 1
ATOM 1461 C CA . THR A 1 173 ? -11.324 -0.799 17.218 1.00 98.31 173 THR A CA 1
ATOM 1462 C C . THR A 1 173 ? -11.615 -1.747 18.377 1.00 98.31 173 THR A C 1
ATOM 1464 O O . THR A 1 173 ? -10.759 -2.558 18.716 1.00 98.31 173 THR A O 1
ATOM 1467 N N . LYS A 1 174 ? -12.820 -1.687 18.957 1.00 97.94 174 LYS A N 1
ATOM 1468 C CA . LYS A 1 174 ? -13.235 -2.573 20.055 1.00 97.94 174 LYS A CA 1
ATOM 1469 C C . LYS A 1 174 ? -13.178 -4.046 19.646 1.00 97.94 174 LYS A C 1
ATOM 1471 O O . LYS A 1 174 ? -12.630 -4.861 20.383 1.00 97.94 174 LYS A O 1
ATOM 1476 N N . GLU A 1 175 ? -13.704 -4.359 18.463 1.00 97.88 175 GLU A N 1
ATOM 1477 C CA . GLU A 1 175 ? -13.672 -5.696 17.862 1.00 97.88 175 GLU A CA 1
ATOM 1478 C C . GLU A 1 175 ? -12.235 -6.228 17.784 1.00 97.88 175 GLU A C 1
ATOM 1480 O O . GLU A 1 175 ? -11.914 -7.238 18.405 1.00 97.88 175 GLU A O 1
ATOM 1485 N N . LEU A 1 176 ? -11.336 -5.515 17.103 1.00 97.25 176 LEU A N 1
ATOM 1486 C CA . LEU A 1 176 ? -9.973 -5.995 16.870 1.00 97.25 176 LEU A CA 1
ATOM 1487 C C . LEU A 1 176 ? -9.112 -6.003 18.138 1.00 97.25 176 LEU A C 1
ATOM 1489 O O . LEU A 1 176 ? -8.291 -6.902 18.302 1.00 97.25 176 LEU A O 1
ATOM 1493 N N . LEU A 1 177 ? -9.301 -5.046 19.055 1.00 95.25 177 LEU A N 1
ATOM 1494 C CA . LEU A 1 177 ? -8.609 -5.056 20.349 1.00 95.25 177 LEU A CA 1
ATOM 1495 C C . LEU A 1 177 ? -8.996 -6.279 21.191 1.00 95.25 177 LEU A C 1
ATOM 1497 O O . LEU A 1 177 ? -8.138 -6.825 21.878 1.00 95.25 177 LEU A O 1
ATOM 1501 N N . SER A 1 178 ? -10.246 -6.751 21.104 1.00 95.00 178 SER A N 1
ATOM 1502 C CA . SER A 1 178 ? -10.684 -7.966 21.810 1.00 95.00 178 SER A CA 1
ATOM 1503 C C . SER A 1 178 ? -10.018 -9.251 21.297 1.00 95.00 178 SER A C 1
ATOM 1505 O O . SER A 1 178 ? -9.981 -10.253 22.006 1.00 95.00 178 SER A O 1
ATOM 1507 N N . MET A 1 179 ? -9.444 -9.216 20.089 1.00 94.75 179 MET A N 1
ATOM 1508 C CA . MET A 1 179 ? -8.744 -10.343 19.462 1.00 94.75 179 MET A CA 1
ATOM 1509 C C . MET A 1 179 ? -7.236 -10.382 19.779 1.00 94.75 179 MET A C 1
ATOM 1511 O O . MET A 1 179 ? -6.523 -11.273 19.304 1.00 94.75 179 MET A O 1
ATOM 1515 N N . ILE A 1 180 ? -6.718 -9.416 20.545 1.00 92.56 180 ILE A N 1
ATOM 1516 C CA . ILE A 1 180 ? -5.307 -9.361 20.945 1.00 92.56 180 ILE A CA 1
ATOM 1517 C C . ILE A 1 180 ? -5.119 -10.215 22.207 1.00 92.56 180 ILE A C 1
ATOM 1519 O O . ILE A 1 180 ? -5.627 -9.886 23.273 1.00 92.56 180 ILE A O 1
ATOM 1523 N N . ILE A 1 181 ? -4.387 -11.328 22.083 1.00 84.12 181 ILE A N 1
ATOM 1524 C CA . ILE A 1 181 ? -4.320 -12.392 23.114 1.00 84.12 181 ILE A CA 1
ATOM 1525 C C . ILE A 1 181 ? -3.093 -12.239 24.042 1.00 84.12 181 ILE A C 1
ATOM 1527 O O . ILE A 1 181 ? -2.986 -12.902 25.071 1.00 84.12 181 ILE A O 1
ATOM 1531 N N . LYS A 1 182 ? -2.134 -11.373 23.698 1.00 74.62 182 LYS A N 1
ATOM 1532 C CA . LYS A 1 182 ? -0.896 -11.127 24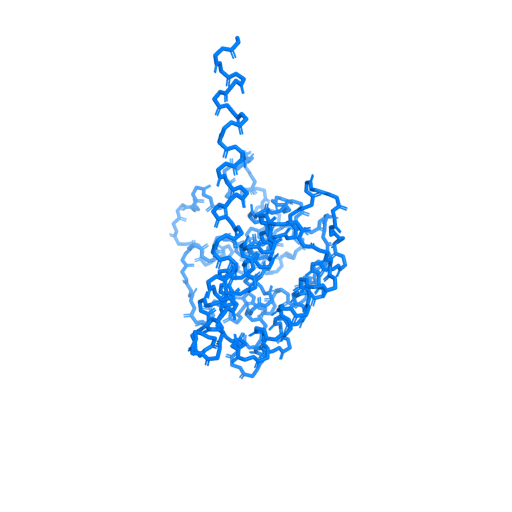.464 1.00 74.62 182 LYS A CA 1
ATOM 1533 C C . LYS A 1 182 ? -0.633 -9.631 24.564 1.00 74.62 182 LYS A C 1
ATOM 1535 O O . LYS A 1 182 ? -1.331 -8.851 23.921 1.00 74.62 182 LYS A O 1
ATOM 1540 N N . GLU A 1 183 ? 0.386 -9.233 25.328 1.00 67.62 183 GLU A N 1
ATOM 1541 C CA . GLU A 1 183 ? 0.837 -7.841 25.302 1.00 67.62 183 GLU A CA 1
ATOM 1542 C C . GLU A 1 183 ? 0.997 -7.362 23.850 1.00 67.62 183 GLU A C 1
ATOM 1544 O O . G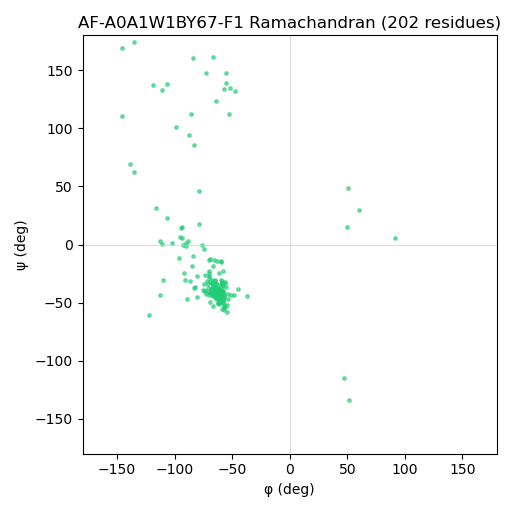LU A 1 183 ? 1.555 -8.093 23.017 1.00 67.62 183 GLU A O 1
ATOM 1549 N N . PRO A 1 184 ? 0.453 -6.178 23.524 1.00 67.62 184 PRO A N 1
ATOM 1550 C CA . PRO A 1 184 ? 0.423 -5.685 22.161 1.00 67.62 184 PRO A CA 1
ATOM 1551 C C . PRO A 1 184 ? 1.840 -5.652 21.595 1.00 67.62 184 PRO A C 1
ATOM 1553 O O . PRO A 1 184 ? 2.801 -5.276 22.274 1.00 67.62 184 PRO A O 1
ATOM 1556 N N . SER A 1 185 ? 1.989 -6.057 20.335 1.00 64.44 185 SER A N 1
ATOM 1557 C CA . SER A 1 185 ? 3.305 -6.089 19.705 1.00 64.44 185 SER A CA 1
ATOM 1558 C C . SER A 1 185 ? 3.938 -4.701 19.752 1.00 64.44 185 SER A C 1
ATOM 1560 O O . SER A 1 185 ? 3.299 -3.717 19.397 1.00 64.44 185 SER A O 1
ATOM 1562 N N . LYS A 1 186 ? 5.217 -4.615 20.134 1.00 71.38 186 LYS A N 1
ATOM 1563 C CA . LYS A 1 186 ? 5.997 -3.364 20.198 1.00 71.38 186 LYS A CA 1
ATOM 1564 C C . LYS A 1 186 ? 5.673 -2.383 19.047 1.00 71.38 186 LYS A C 1
ATOM 1566 O O . LYS A 1 186 ? 5.419 -1.206 19.267 1.00 71.38 186 LYS A O 1
ATOM 1571 N N . TYR A 1 187 ? 5.572 -2.870 17.815 1.00 73.88 187 TYR A N 1
ATOM 1572 C CA . TYR A 1 187 ? 5.019 -2.112 16.688 1.00 73.88 187 TYR A CA 1
ATOM 1573 C C . TYR A 1 187 ? 3.623 -2.650 16.324 1.00 73.88 187 TYR A C 1
ATOM 1575 O O . TYR A 1 187 ? 3.475 -3.874 16.303 1.00 73.88 187 TYR A O 1
ATOM 1583 N N . PRO A 1 188 ? 2.607 -1.818 16.020 1.00 84.00 188 PRO A N 1
ATOM 1584 C CA . PRO A 1 188 ? 2.642 -0.379 15.693 1.00 84.00 188 PRO A CA 1
ATOM 1585 C C . PRO A 1 188 ? 2.545 0.599 16.884 1.00 84.00 188 PRO A C 1
ATOM 1587 O O . PRO A 1 188 ? 2.511 1.810 16.674 1.00 84.00 188 PRO A O 1
ATOM 1590 N N . TRP A 1 189 ? 2.495 0.116 18.128 1.00 85.75 189 TRP A N 1
ATOM 1591 C CA . TRP A 1 189 ? 2.054 0.925 19.275 1.00 85.75 189 TRP A CA 1
ATOM 1592 C C . TRP A 1 189 ? 3.124 1.814 19.943 1.00 85.75 189 TRP A C 1
ATOM 1594 O O . TRP A 1 189 ? 2.759 2.760 20.634 1.00 85.75 189 TRP A O 1
ATOM 1604 N N . ILE A 1 190 ? 4.424 1.558 19.729 1.00 66.69 190 ILE A N 1
ATOM 1605 C CA . ILE A 1 190 ? 5.550 2.165 20.483 1.00 66.69 190 ILE A CA 1
ATOM 1606 C C . ILE A 1 190 ? 5.695 3.687 20.388 1.00 66.69 190 ILE A C 1
ATOM 1608 O O . ILE A 1 190 ? 6.312 4.288 21.258 1.00 66.69 190 ILE A O 1
ATOM 1612 N N . LYS A 1 191 ? 5.202 4.346 19.337 1.00 63.16 191 LYS A N 1
ATOM 1613 C CA . LYS A 1 191 ? 5.609 5.741 19.083 1.00 63.16 191 LYS A CA 1
ATOM 1614 C C . LYS A 1 191 ? 5.085 6.770 20.095 1.00 63.16 191 LYS A C 1
ATOM 1616 O O . LYS A 1 191 ? 5.529 7.913 20.061 1.00 63.16 191 LYS A O 1
ATOM 1621 N N . ASN A 1 192 ? 4.130 6.402 20.941 1.00 61.59 192 ASN A N 1
ATOM 1622 C CA . ASN A 1 192 ? 3.569 7.277 21.961 1.00 61.59 192 ASN A CA 1
ATOM 1623 C C . ASN A 1 192 ? 3.240 6.412 23.172 1.00 61.59 192 ASN A C 1
ATOM 1625 O O . ASN A 1 192 ? 2.337 5.572 23.098 1.00 61.59 192 ASN A O 1
ATOM 1629 N N . ASP A 1 193 ? 3.999 6.604 24.251 1.00 61.47 193 ASP A N 1
ATOM 1630 C CA . ASP A 1 193 ? 3.768 5.944 25.528 1.00 61.47 193 ASP A CA 1
ATOM 1631 C C . ASP A 1 193 ? 2.302 6.187 25.910 1.00 61.47 193 ASP A C 1
ATOM 1633 O O . ASP A 1 193 ? 1.879 7.321 26.139 1.00 61.47 193 ASP A O 1
ATOM 1637 N N . ASN A 1 194 ? 1.502 5.117 25.908 1.00 82.31 194 ASN A N 1
ATOM 1638 C CA . ASN A 1 194 ? 0.049 5.078 26.140 1.00 82.31 194 ASN A CA 1
ATOM 1639 C C . ASN A 1 194 ? -0.895 5.191 24.929 1.00 82.31 194 ASN A C 1
ATOM 1641 O O . ASN A 1 194 ? -2.104 5.226 25.155 1.00 82.31 194 ASN A O 1
ATOM 1645 N N . PHE A 1 195 ? -0.455 5.211 23.664 1.00 87.81 195 PHE A N 1
ATOM 1646 C CA . PHE A 1 195 ? -1.423 5.259 22.547 1.00 87.81 195 PHE A CA 1
ATOM 1647 C C . PHE A 1 195 ? -2.342 4.033 22.509 1.00 87.81 195 PHE A C 1
ATOM 1649 O O . PHE A 1 195 ? -3.554 4.186 22.379 1.00 87.81 195 PHE A O 1
ATOM 1656 N N . TYR A 1 196 ? -1.787 2.837 22.725 1.00 90.44 196 TYR A N 1
ATOM 1657 C CA . TYR A 1 196 ? -2.584 1.619 22.886 1.00 90.44 196 TYR A CA 1
ATOM 1658 C C . TYR A 1 196 ? -3.633 1.776 23.997 1.00 90.44 196 TYR A C 1
ATOM 1660 O O . TYR A 1 196 ? -4.826 1.610 23.756 1.00 90.44 196 TYR A O 1
ATOM 1668 N N . THR A 1 197 ? -3.209 2.197 25.192 1.00 90.19 197 THR A N 1
ATOM 1669 C CA . THR A 1 197 ? -4.091 2.423 26.348 1.00 90.19 197 THR A CA 1
ATOM 1670 C C . THR A 1 197 ? -5.181 3.457 26.055 1.00 90.19 197 THR A C 1
ATOM 1672 O O . THR A 1 197 ? -6.332 3.268 26.449 1.00 90.19 197 THR A O 1
ATOM 1675 N N . LYS A 1 198 ? -4.856 4.533 25.324 1.00 92.25 198 LYS A N 1
ATOM 1676 C CA . LYS A 1 198 ? -5.828 5.542 24.877 1.00 92.25 198 LYS A CA 1
ATOM 1677 C C . LYS A 1 198 ? -6.875 4.927 23.950 1.00 92.25 198 LYS A C 1
ATOM 1679 O O . LYS A 1 198 ? -8.059 5.145 24.180 1.00 92.25 198 LYS A O 1
ATOM 1684 N N . CYS A 1 199 ? -6.464 4.125 22.966 1.00 93.62 199 CYS A N 1
ATOM 1685 C CA . CYS A 1 199 ? -7.383 3.423 22.066 1.00 93.62 199 CYS A CA 1
ATOM 1686 C C . CYS A 1 199 ? -8.278 2.429 22.818 1.00 93.62 199 CYS A C 1
ATOM 1688 O O . CYS A 1 199 ? -9.490 2.418 22.608 1.00 93.62 199 CYS A O 1
ATOM 1690 N N . VAL A 1 200 ? -7.705 1.650 23.742 1.00 93.19 200 VAL A N 1
ATOM 1691 C CA . VAL A 1 200 ? -8.463 0.738 24.612 1.00 93.19 200 VAL A CA 1
ATOM 1692 C C . VAL A 1 200 ? -9.526 1.512 25.384 1.00 93.19 200 VAL A C 1
ATOM 1694 O O . VAL A 1 200 ? -10.701 1.183 25.280 1.00 93.19 200 VAL A O 1
ATOM 1697 N N . ASN A 1 201 ? -9.152 2.572 26.103 1.00 94.19 201 ASN A N 1
ATOM 1698 C CA . ASN A 1 201 ? -10.100 3.341 26.911 1.00 94.19 201 ASN A CA 1
ATOM 1699 C C . ASN A 1 201 ? -11.163 4.061 26.074 1.00 94.19 201 ASN A C 1
ATOM 1701 O O . ASN A 1 201 ? -12.324 4.082 26.466 1.00 94.19 201 ASN A O 1
ATOM 1705 N N . TRP A 1 202 ? -10.787 4.615 24.922 1.00 96.31 202 TRP A N 1
ATOM 1706 C CA . TRP A 1 202 ? -11.712 5.291 24.013 1.00 96.31 202 TRP A CA 1
ATOM 1707 C C . TRP A 1 202 ? -12.724 4.328 23.367 1.00 96.31 202 TRP A C 1
ATOM 1709 O O . TRP A 1 202 ? -13.871 4.708 23.127 1.00 96.31 202 TRP A O 1
ATOM 1719 N N . SER A 1 203 ? -12.318 3.081 23.108 1.00 95.44 203 SER A N 1
ATOM 1720 C CA . SER A 1 203 ? -13.151 2.074 22.435 1.00 95.44 203 SER A CA 1
ATOM 1721 C C . SER A 1 203 ? -14.115 1.307 23.347 1.00 95.44 203 SER A C 1
ATOM 1723 O O . SER A 1 203 ? -14.988 0.616 22.822 1.00 95.44 203 SER A O 1
ATOM 1725 N N . LYS A 1 204 ? -13.993 1.445 24.676 1.00 89.75 204 LYS A N 1
ATOM 1726 C CA . LYS A 1 204 ? -14.876 0.796 25.662 1.00 89.75 204 LYS A CA 1
ATOM 1727 C C . LYS A 1 204 ? -16.355 1.109 25.418 1.00 89.75 204 LYS A C 1
ATOM 1729 O O . LYS A 1 204 ? -16.701 2.293 25.176 1.00 89.75 204 LYS A O 1
#